Protein AF-A0A5C7K3Q8-F1 (afdb_monomer_lite)

Secondary structure (DSSP, 8-state):
-----------HHHHHHHHHHHHHHHHHHHHHHHHHHHHHHHHHHHHHHHHHHHHHHHHHHTT----HHHHHHHHHHHHHHHHHHHHHHHHHHHHHHHHHHHHHHHHHHHHHHHHHHHHHHHHHHHHHHHHHHHHHHHHHHHHHHHHHHHHHHHTTT-----SS----HHHHHHHHHHTT-----

Radius of gyration: 39.83 Å; chains: 1; bounding box: 84×26×112 Å

Sequence (185 aa):
MTETSTEYETQPDAFAVGIATAQAALDSATEQHRTAQAHEEKIKGRIKTLAAERDHIKKSRDGEQGDDEKAGARLALLAADSERLNELLAPASEATRAANQAVAAATSRLQEANKAQAANEAGQAAQALEAKLRELEGLFCRGLAELARLKREANGGRDILHGSGVFQPATALTRFVVGGAIPSF

Foldseek 3Di:
DDDPPPPPPDPPVVLVVQLVVLVVQLVVLVVQLVVLVVVLVVLVVVLVVLVVVLVVLVVVVVPDPPDVPVSVVSNVVSVVVNVVSVVVNVVSVVSNVVSVVSNVVSVVSSVVSVVVVVVVVVVVVVVVVVVVVVVVVVVVVVVVVVVVVVVCVVVPNDPPPDDDDPPDVVVVVCCVVVVDPPPDD

pLDDT: mean 78.41, std 18.21, range [35.06, 95.38]

Structure (mmCIF, N/CA/C/O backbone):
data_AF-A0A5C7K3Q8-F1
#
_entry.id   AF-A0A5C7K3Q8-F1
#
loop_
_atom_site.group_PDB
_atom_site.id
_atom_site.type_symbol
_atom_site.label_atom_id
_atom_site.label_alt_id
_atom_site.label_comp_id
_atom_site.label_asym_id
_atom_site.label_entity_id
_atom_site.label_seq_id
_atom_site.pdbx_PDB_ins_code
_atom_site.Cartn_x
_atom_site.Cartn_y
_atom_site.Cartn_z
_atom_site.occupancy
_atom_site.B_iso_or_equiv
_atom_site.auth_seq_id
_atom_site.auth_comp_id
_atom_site.auth_asym_id
_atom_site.auth_atom_id
_atom_site.pdbx_PDB_model_num
ATOM 1 N N . MET A 1 1 ? -43.779 16.062 23.344 1.00 38.59 1 MET A N 1
ATOM 2 C CA . MET A 1 1 ? -42.308 16.098 23.458 1.00 38.59 1 MET A CA 1
ATOM 3 C C . MET A 1 1 ? -41.806 14.899 22.690 1.00 38.59 1 MET A C 1
ATOM 5 O O . MET A 1 1 ? -42.146 13.786 23.052 1.00 38.59 1 MET A O 1
ATOM 9 N N . THR A 1 2 ? -41.195 15.158 21.541 1.00 36.88 2 THR A N 1
ATOM 10 C CA . THR A 1 2 ? -40.808 14.169 20.533 1.00 36.88 2 THR A CA 1
ATOM 11 C C . THR A 1 2 ? -39.599 13.367 20.991 1.00 36.88 2 THR A C 1
ATOM 13 O O . THR A 1 2 ? -38.607 13.936 21.442 1.00 36.88 2 THR A O 1
ATOM 16 N N . GLU A 1 3 ? -39.731 12.051 20.875 1.00 40.06 3 GLU A N 1
ATOM 17 C CA . GLU A 1 3 ? -38.726 11.030 21.140 1.00 40.06 3 GLU A CA 1
ATOM 18 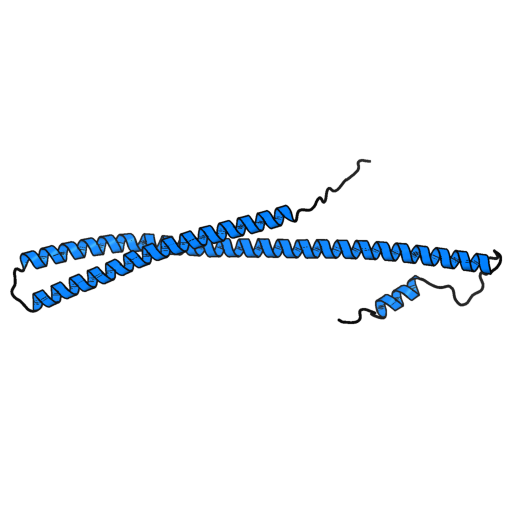C C . GLU A 1 3 ? -37.493 11.254 20.257 1.00 40.06 3 GLU A C 1
ATOM 20 O O . GLU A 1 3 ? -37.567 11.201 19.032 1.00 40.06 3 GLU A O 1
ATOM 25 N N . THR A 1 4 ? -36.340 11.506 20.873 1.00 42.38 4 THR A N 1
ATOM 26 C CA . THR A 1 4 ? -35.042 11.337 20.218 1.00 42.38 4 THR A CA 1
ATOM 27 C C . THR A 1 4 ? -34.627 9.881 20.383 1.00 42.38 4 THR A C 1
ATOM 29 O O . THR A 1 4 ? -33.863 9.544 21.288 1.00 42.38 4 THR A O 1
ATOM 32 N N . SER A 1 5 ? -35.168 9.011 19.530 1.00 39.66 5 SER A N 1
ATOM 33 C CA . SER A 1 5 ? -34.585 7.694 19.275 1.00 39.66 5 SER A CA 1
ATOM 34 C C . SER A 1 5 ? -33.269 7.908 18.537 1.00 39.66 5 SER A C 1
ATOM 36 O O . SER A 1 5 ? -33.242 8.102 17.326 1.00 39.66 5 SER A O 1
ATOM 38 N N . THR A 1 6 ? -32.164 7.944 19.276 1.00 44.31 6 THR A N 1
ATOM 39 C CA . THR A 1 6 ? -30.831 7.795 18.692 1.00 44.31 6 THR A CA 1
ATOM 40 C C . THR A 1 6 ? -30.667 6.345 18.258 1.00 44.31 6 THR A C 1
ATOM 42 O O . THR A 1 6 ? -30.311 5.484 19.062 1.00 44.31 6 THR A O 1
ATOM 45 N N . GLU A 1 7 ? -30.966 6.085 16.988 1.00 42.81 7 GLU A N 1
ATOM 46 C CA . GLU A 1 7 ? -30.521 4.902 16.255 1.00 42.81 7 GLU A CA 1
ATOM 47 C C . GLU A 1 7 ? -28.985 4.845 16.310 1.00 42.81 7 GLU A C 1
ATOM 49 O O . GLU A 1 7 ? -28.284 5.497 15.543 1.00 42.81 7 GLU A O 1
ATOM 54 N N . TYR A 1 8 ? -28.447 4.086 17.263 1.00 43.75 8 TYR A N 1
ATOM 55 C CA . TYR A 1 8 ? -27.076 3.579 17.220 1.00 43.75 8 TYR A CA 1
ATOM 56 C C . TYR A 1 8 ? -27.139 2.110 16.804 1.00 43.75 8 TYR A C 1
ATOM 58 O O . TYR A 1 8 ? -26.743 1.207 17.539 1.00 43.75 8 TYR A O 1
ATOM 66 N N . GLU A 1 9 ? -27.685 1.865 15.614 1.00 44.09 9 GLU A N 1
ATOM 67 C CA . GLU A 1 9 ? -27.470 0.602 14.921 1.00 44.09 9 GLU A CA 1
ATOM 68 C C . GLU A 1 9 ? -26.009 0.580 14.458 1.00 44.09 9 GLU A C 1
ATOM 70 O O . GLU A 1 9 ? -25.595 1.293 13.547 1.00 44.09 9 GLU A O 1
ATOM 75 N N . THR A 1 10 ? -25.204 -0.168 15.214 1.00 51.31 10 THR A N 1
ATOM 76 C CA . THR A 1 10 ? -24.000 -0.885 14.780 1.00 51.31 10 THR A CA 1
ATOM 77 C C . THR A 1 10 ? -23.408 -0.435 13.437 1.00 51.31 10 THR A C 1
ATOM 79 O O . THR A 1 10 ? -23.826 -0.896 12.381 1.00 51.31 10 THR A O 1
ATOM 82 N N . GLN A 1 11 ? -22.319 0.342 13.481 1.00 56.34 11 GLN A N 1
ATOM 83 C CA . GLN A 1 11 ? -21.450 0.585 12.318 1.00 56.34 11 GLN A CA 1
ATOM 84 C C . GLN A 1 11 ? -20.151 -0.264 12.245 1.00 56.34 11 GLN A C 1
ATOM 86 O O . GLN A 1 11 ? -19.196 0.199 11.620 1.00 56.34 11 GLN A O 1
ATOM 91 N N . PRO A 1 12 ? -20.025 -1.488 12.811 1.00 57.22 12 PRO A N 1
ATOM 92 C CA . PRO A 1 12 ? -18.842 -2.305 12.530 1.00 57.22 12 PRO A CA 1
ATOM 93 C C . PRO A 1 12 ? -18.704 -2.573 11.019 1.00 57.22 12 PRO A C 1
ATOM 95 O O . PRO A 1 12 ? -17.589 -2.554 10.501 1.00 57.22 12 PRO A O 1
ATOM 98 N N . ASP A 1 13 ? -19.823 -2.666 10.291 1.00 67.75 13 ASP A N 1
ATOM 99 C CA . ASP A 1 13 ? -19.836 -2.841 8.835 1.00 67.75 13 ASP A CA 1
ATOM 100 C C . ASP A 1 13 ? -19.273 -1.627 8.081 1.00 67.75 13 ASP A C 1
ATOM 102 O O . ASP A 1 13 ? -18.540 -1.792 7.110 1.00 67.75 13 ASP A O 1
ATOM 106 N N . ALA A 1 14 ? -19.535 -0.397 8.538 1.00 79.06 14 ALA A N 1
ATOM 107 C CA . ALA A 1 14 ? -19.038 0.805 7.864 1.00 79.06 14 ALA A CA 1
ATOM 108 C C . ALA A 1 14 ? -17.513 0.962 8.008 1.00 79.06 14 ALA A C 1
ATOM 110 O O . ALA A 1 14 ? -16.832 1.304 7.038 1.00 79.06 14 ALA A O 1
ATOM 111 N N . PHE A 1 15 ? -16.958 0.665 9.190 1.00 80.81 15 PHE A N 1
ATOM 112 C CA . PHE A 1 15 ? -15.506 0.680 9.406 1.00 80.81 15 PHE A CA 1
ATOM 113 C C . PHE A 1 15 ? -14.809 -0.470 8.673 1.00 80.81 15 PHE A C 1
ATOM 115 O O . PHE A 1 15 ? -13.784 -0.241 8.027 1.00 80.81 15 PHE A O 1
ATOM 122 N N . ALA A 1 16 ? -15.389 -1.674 8.694 1.00 83.50 16 ALA A N 1
ATOM 123 C CA . ALA A 1 16 ? -14.862 -2.824 7.962 1.00 83.50 16 ALA A CA 1
ATOM 124 C C . ALA A 1 16 ? -14.832 -2.571 6.445 1.00 83.50 16 ALA A C 1
ATOM 126 O O . ALA A 1 16 ? -13.817 -2.823 5.793 1.00 83.50 16 ALA A O 1
ATOM 127 N N . VAL A 1 17 ? -15.902 -1.994 5.884 1.00 87.00 17 VAL A N 1
ATOM 128 C CA . VAL A 1 17 ? -15.954 -1.577 4.473 1.00 87.00 17 VAL A CA 1
ATOM 129 C C . VAL A 1 17 ? -14.930 -0.476 4.184 1.00 87.00 17 VAL A C 1
ATOM 131 O O . VAL A 1 17 ? -14.249 -0.527 3.156 1.00 87.00 17 VAL A O 1
ATOM 134 N N . GLY A 1 18 ? -14.766 0.495 5.086 1.00 85.38 18 GLY A N 1
ATOM 135 C CA . GLY A 1 18 ? -13.767 1.558 4.958 1.00 85.38 18 GLY A CA 1
ATOM 136 C C . GLY A 1 18 ? -12.332 1.026 4.896 1.00 85.38 18 GLY A C 1
ATOM 137 O O . GLY A 1 18 ? -11.560 1.425 4.023 1.00 85.38 18 GLY A O 1
ATOM 138 N N . ILE A 1 19 ? -11.988 0.071 5.761 1.00 89.00 19 ILE A N 1
ATOM 139 C CA . ILE A 1 19 ? -10.663 -0.565 5.786 1.00 89.00 19 ILE A CA 1
ATOM 140 C C . ILE A 1 19 ? -10.452 -1.453 4.567 1.00 89.00 19 ILE A C 1
ATOM 142 O O . ILE A 1 19 ? -9.399 -1.366 3.941 1.00 89.00 19 ILE A O 1
ATOM 146 N N . ALA A 1 20 ? -11.452 -2.242 4.170 1.00 88.06 20 ALA A N 1
ATOM 147 C CA . ALA A 1 20 ? -11.377 -3.045 2.952 1.00 88.06 20 ALA A CA 1
ATOM 148 C C . ALA A 1 20 ? -11.150 -2.165 1.709 1.00 88.06 20 ALA A C 1
ATOM 150 O O . ALA A 1 20 ? -10.326 -2.487 0.854 1.00 88.06 20 ALA A O 1
ATOM 151 N N . THR A 1 21 ? -11.818 -1.011 1.640 1.00 90.31 21 THR A N 1
ATOM 152 C CA . THR A 1 21 ? -11.639 -0.035 0.554 1.00 90.31 21 THR A CA 1
ATOM 153 C C . THR A 1 21 ? -10.239 0.584 0.579 1.00 90.31 21 THR A C 1
ATOM 155 O O . THR A 1 21 ? -9.592 0.698 -0.464 1.00 90.31 21 THR A O 1
ATOM 158 N N . ALA A 1 22 ? -9.736 0.956 1.761 1.00 86.25 22 ALA A N 1
ATOM 159 C CA . ALA A 1 22 ? -8.383 1.487 1.919 1.00 86.25 22 ALA A CA 1
ATOM 160 C C . ALA A 1 22 ? -7.307 0.445 1.560 1.00 86.25 22 ALA A C 1
ATOM 162 O O . ALA A 1 22 ? -6.315 0.787 0.916 1.00 86.25 22 ALA A O 1
ATOM 163 N N . GLN A 1 23 ? -7.529 -0.823 1.912 1.00 91.75 23 GLN A N 1
ATOM 164 C CA . GLN A 1 23 ? -6.647 -1.934 1.564 1.00 91.75 23 GLN A CA 1
ATOM 165 C C . GLN A 1 23 ? -6.633 -2.181 0.052 1.00 91.75 23 GLN A C 1
ATOM 167 O O . GLN A 1 23 ? -5.562 -2.239 -0.542 1.00 91.75 23 GLN A O 1
ATOM 172 N N . ALA A 1 24 ? -7.800 -2.221 -0.596 1.00 91.94 24 ALA A N 1
ATOM 173 C CA . ALA A 1 24 ? -7.887 -2.365 -2.049 1.00 91.94 24 ALA A CA 1
ATOM 174 C C . ALA A 1 24 ? -7.174 -1.215 -2.788 1.00 91.94 24 ALA A C 1
ATOM 176 O O . ALA A 1 24 ? -6.499 -1.434 -3.797 1.00 91.94 24 ALA A O 1
ATOM 177 N N . ALA A 1 25 ? -7.273 0.013 -2.268 1.00 90.44 25 ALA A N 1
ATOM 178 C CA . ALA A 1 25 ? -6.543 1.159 -2.806 1.00 90.44 25 ALA A CA 1
ATOM 179 C C . ALA A 1 25 ? -5.020 1.018 -2.631 1.00 90.44 25 ALA A C 1
ATOM 181 O O . ALA A 1 25 ? -4.269 1.362 -3.547 1.00 90.44 25 ALA A O 1
ATOM 182 N N . LEU A 1 26 ? -4.557 0.495 -1.490 1.00 92.19 26 LEU A N 1
ATOM 183 C CA . LEU A 1 26 ? -3.141 0.208 -1.248 1.00 92.19 26 LEU A CA 1
ATOM 184 C C . LEU A 1 26 ? -2.615 -0.881 -2.188 1.00 92.19 26 LEU A C 1
ATOM 186 O O . LEU A 1 26 ? -1.546 -0.710 -2.777 1.00 92.19 26 LEU A O 1
ATOM 190 N N . ASP A 1 27 ? -3.367 -1.962 -2.371 1.00 93.50 27 ASP A N 1
ATOM 191 C CA . ASP A 1 27 ? -2.990 -3.063 -3.258 1.00 93.50 27 ASP A CA 1
ATOM 192 C C . ASP A 1 27 ? -2.887 -2.572 -4.710 1.00 93.50 27 ASP A C 1
ATOM 194 O O . ASP A 1 27 ? -1.878 -2.802 -5.382 1.00 93.50 27 ASP A O 1
ATOM 198 N N . SER A 1 28 ? -3.874 -1.792 -5.168 1.00 93.12 28 SER A N 1
ATOM 199 C CA . SER A 1 28 ? -3.854 -1.167 -6.494 1.00 93.12 28 SER A CA 1
ATOM 200 C C . SER A 1 28 ? -2.666 -0.215 -6.673 1.00 93.12 28 SER A C 1
ATOM 202 O O . SER A 1 28 ? -2.008 -0.246 -7.713 1.00 93.12 28 SER A O 1
ATOM 204 N N . ALA A 1 29 ? -2.378 0.641 -5.688 1.00 89.38 29 ALA A N 1
ATOM 205 C CA . ALA A 1 29 ? -1.245 1.566 -5.754 1.00 89.38 29 ALA A CA 1
ATOM 206 C C . ALA A 1 29 ? 0.097 0.816 -5.767 1.00 89.38 29 ALA A C 1
ATOM 208 O O . ALA A 1 29 ? 1.020 1.192 -6.490 1.00 89.38 29 ALA A O 1
ATOM 209 N N . THR A 1 30 ? 0.195 -0.276 -5.007 1.00 93.12 30 THR A N 1
ATOM 210 C CA . THR A 1 30 ? 1.392 -1.123 -4.949 1.00 93.12 30 THR A CA 1
ATOM 211 C C . THR A 1 30 ? 1.652 -1.795 -6.292 1.00 93.12 30 THR A C 1
ATOM 213 O O . THR A 1 30 ? 2.792 -1.835 -6.754 1.00 93.12 30 THR A O 1
ATOM 216 N N . GLU A 1 31 ? 0.605 -2.277 -6.958 1.00 94.88 31 GLU A N 1
ATOM 217 C CA . GLU A 1 31 ? 0.737 -2.890 -8.278 1.00 94.88 31 GLU A CA 1
ATOM 218 C C . GLU A 1 31 ? 1.122 -1.866 -9.357 1.00 94.88 31 GLU A C 1
ATOM 220 O O . GLU A 1 31 ? 2.010 -2.112 -10.177 1.00 94.88 31 GLU A O 1
ATOM 225 N N . GLN A 1 32 ? 0.544 -0.663 -9.311 1.00 91.38 32 GLN A N 1
ATOM 226 C CA . GLN A 1 32 ? 0.965 0.456 -10.164 1.00 91.38 32 GLN A CA 1
ATOM 227 C C . GLN A 1 32 ? 2.433 0.837 -9.932 1.00 91.38 32 GLN A C 1
ATOM 229 O O . GLN A 1 32 ? 3.165 1.112 -10.882 1.00 91.38 32 GLN A O 1
ATOM 234 N N . HIS A 1 33 ? 2.898 0.809 -8.682 1.00 93.62 33 HIS A N 1
ATOM 235 C CA . HIS A 1 33 ? 4.301 1.061 -8.378 1.00 93.62 33 HIS A CA 1
ATOM 236 C C . HIS A 1 33 ? 5.220 -0.025 -8.949 1.00 93.62 33 HIS A C 1
ATOM 238 O O . HIS A 1 33 ? 6.197 0.302 -9.622 1.00 93.62 33 HIS A O 1
ATOM 244 N N . ARG A 1 34 ? 4.882 -1.308 -8.759 1.00 94.56 34 ARG A N 1
ATOM 245 C CA . ARG A 1 34 ? 5.662 -2.429 -9.310 1.00 94.56 34 ARG A CA 1
ATOM 246 C C . ARG A 1 34 ? 5.756 -2.374 -10.828 1.00 94.56 34 ARG A C 1
ATOM 248 O O . ARG A 1 34 ? 6.835 -2.565 -11.383 1.00 94.56 34 ARG A O 1
ATOM 255 N N . THR A 1 35 ? 4.642 -2.105 -11.501 1.00 94.81 35 THR A N 1
ATOM 256 C CA . THR A 1 35 ? 4.599 -2.010 -12.966 1.00 94.81 35 THR A CA 1
ATOM 257 C C . THR A 1 35 ? 5.420 -0.829 -13.487 1.00 94.81 35 THR A C 1
ATOM 259 O O . THR A 1 35 ? 6.212 -1.010 -14.415 1.00 94.81 35 THR A O 1
ATOM 262 N N . ALA A 1 36 ? 5.314 0.348 -12.860 1.00 90.50 36 ALA A N 1
ATOM 263 C CA . ALA A 1 36 ? 6.129 1.515 -13.206 1.00 90.50 36 ALA A CA 1
ATOM 264 C C . ALA A 1 36 ? 7.629 1.251 -12.989 1.00 90.50 36 ALA A C 1
ATOM 266 O O . ALA A 1 36 ? 8.439 1.486 -13.887 1.00 90.50 36 ALA A O 1
ATOM 267 N N . GLN A 1 37 ? 7.986 0.662 -11.845 1.00 93.75 37 GLN A N 1
ATOM 268 C CA . GLN A 1 37 ? 9.364 0.314 -11.517 1.00 93.75 37 GLN A CA 1
ATOM 269 C C . GLN A 1 37 ? 9.940 -0.719 -12.496 1.00 93.75 37 GLN A C 1
ATOM 271 O O . GLN A 1 37 ? 11.063 -0.563 -12.973 1.00 93.75 37 GLN A O 1
ATOM 276 N N . ALA A 1 38 ? 9.175 -1.757 -12.847 1.00 94.75 38 ALA A N 1
ATOM 277 C CA . ALA A 1 38 ? 9.600 -2.757 -13.824 1.00 94.75 38 ALA A CA 1
ATOM 278 C C . ALA A 1 38 ? 9.835 -2.140 -15.213 1.00 94.75 38 ALA A C 1
ATOM 280 O O . ALA A 1 38 ? 10.794 -2.497 -15.901 1.00 94.75 38 ALA A O 1
ATOM 281 N N . HIS A 1 39 ? 8.984 -1.196 -15.624 1.00 93.44 39 HIS A N 1
ATOM 282 C CA . HIS A 1 39 ? 9.150 -0.472 -16.880 1.00 93.44 39 HIS A CA 1
ATOM 283 C C . HIS A 1 39 ? 10.409 0.409 -16.876 1.00 93.44 39 HIS A C 1
ATOM 285 O O . HIS A 1 39 ? 11.198 0.363 -17.822 1.00 93.44 39 HIS A O 1
ATOM 291 N N . GLU A 1 40 ? 10.642 1.156 -15.795 1.00 93.75 40 GLU A N 1
ATOM 292 C CA . GLU A 1 40 ? 11.843 1.975 -15.622 1.00 93.75 40 GLU A CA 1
ATOM 293 C C . GLU A 1 40 ? 13.125 1.124 -15.651 1.00 93.75 40 GLU A C 1
ATOM 295 O O . GLU A 1 40 ? 14.068 1.439 -16.383 1.00 93.75 40 GLU A O 1
ATOM 300 N N . GLU A 1 41 ? 13.156 0.009 -14.918 1.00 95.19 41 GLU A N 1
ATOM 301 C CA . GLU A 1 41 ? 14.309 -0.898 -14.900 1.00 95.19 41 GLU A CA 1
ATOM 302 C C . GLU A 1 41 ? 14.552 -1.555 -16.264 1.00 95.19 41 GLU A C 1
ATOM 304 O O . GLU A 1 41 ? 15.704 -1.726 -16.672 1.00 95.19 41 GLU A O 1
ATOM 309 N N . LYS A 1 42 ? 13.496 -1.844 -17.034 1.00 95.38 42 LYS A N 1
ATOM 310 C CA . LYS A 1 42 ? 13.627 -2.332 -18.414 1.00 95.38 42 LYS A CA 1
ATOM 311 C C . LYS A 1 42 ? 14.302 -1.297 -19.320 1.00 95.38 42 LYS A C 1
ATOM 313 O O . LYS A 1 42 ? 15.189 -1.663 -20.094 1.00 95.38 42 LYS A O 1
ATOM 318 N N . ILE A 1 43 ? 13.922 -0.021 -19.216 1.00 93.19 43 ILE A N 1
ATOM 319 C 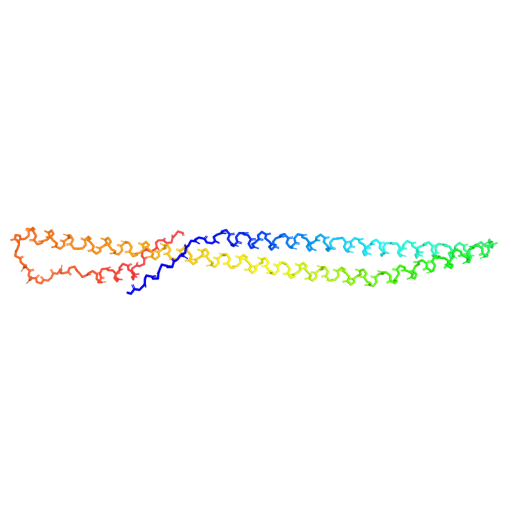CA . ILE A 1 43 ? 14.546 1.069 -19.983 1.00 93.19 43 ILE A CA 1
ATOM 320 C C . ILE A 1 43 ? 16.018 1.220 -19.585 1.00 93.19 43 ILE A C 1
ATOM 322 O O . ILE A 1 43 ? 16.892 1.186 -20.455 1.00 93.19 43 ILE A O 1
ATOM 326 N N . LYS A 1 44 ? 16.319 1.293 -18.281 1.00 93.38 44 LYS A N 1
ATOM 327 C CA . LYS A 1 44 ? 17.703 1.373 -17.775 1.00 93.38 44 LYS A CA 1
ATOM 328 C C . LYS A 1 44 ? 18.550 0.190 -18.234 1.00 93.38 44 LYS A C 1
ATOM 330 O O . LYS A 1 44 ? 19.693 0.375 -18.653 1.00 93.38 44 LYS A O 1
ATOM 335 N N . GLY A 1 45 ? 18.000 -1.022 -18.170 1.00 94.38 45 GLY A N 1
ATOM 336 C CA . GLY A 1 45 ? 18.656 -2.238 -18.642 1.00 94.38 45 GLY A CA 1
ATOM 337 C C . GLY A 1 45 ? 19.000 -2.152 -20.126 1.00 94.38 45 GLY A C 1
ATOM 338 O O . GLY A 1 45 ? 20.143 -2.398 -20.507 1.00 94.38 45 GLY A O 1
ATOM 339 N N . ARG A 1 46 ? 18.050 -1.710 -20.960 1.00 93.75 46 ARG A N 1
ATOM 340 C CA . ARG A 1 46 ? 18.271 -1.567 -22.402 1.00 93.75 46 ARG A CA 1
ATOM 341 C C . ARG A 1 46 ? 19.321 -0.505 -22.731 1.00 93.75 46 ARG A C 1
ATOM 343 O O . ARG A 1 46 ? 20.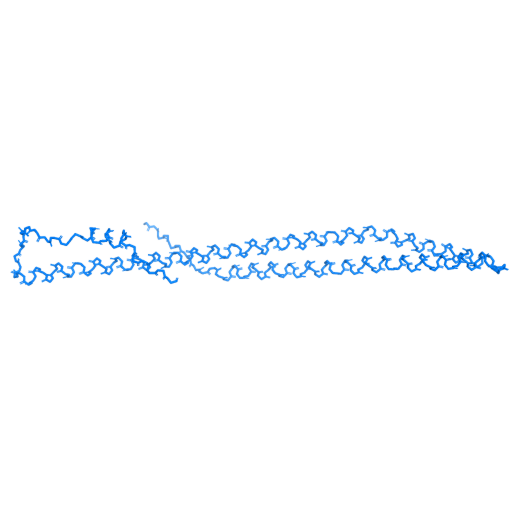181 -0.774 -23.564 1.00 93.75 46 ARG A O 1
ATOM 350 N N . ILE A 1 47 ? 19.311 0.642 -22.047 1.00 93.06 47 ILE A N 1
ATOM 351 C CA . ILE A 1 47 ? 20.342 1.685 -22.198 1.00 93.06 47 ILE A CA 1
ATOM 352 C C . ILE A 1 47 ? 21.733 1.121 -21.877 1.00 93.06 47 ILE A C 1
ATOM 354 O O . ILE A 1 47 ? 22.674 1.336 -22.639 1.00 93.06 47 ILE A O 1
ATOM 358 N N . LYS A 1 48 ? 21.869 0.349 -20.787 1.00 94.12 48 LYS A N 1
ATOM 359 C CA . LYS A 1 48 ? 23.140 -0.304 -20.425 1.00 94.12 48 LYS A CA 1
ATOM 360 C C . LYS A 1 48 ? 23.611 -1.282 -21.503 1.00 94.12 48 LYS A C 1
ATOM 362 O O . LYS A 1 48 ? 24.790 -1.274 -21.847 1.00 94.12 48 LYS A O 1
ATOM 367 N N . THR A 1 49 ? 22.709 -2.096 -22.056 1.00 94.88 49 THR A N 1
ATOM 368 C CA . THR A 1 49 ? 23.043 -3.028 -23.145 1.00 94.88 49 THR A CA 1
ATOM 369 C C . THR A 1 49 ? 23.504 -2.289 -24.399 1.00 94.88 49 THR A C 1
ATOM 371 O O . THR A 1 49 ? 24.558 -2.618 -24.933 1.00 94.88 49 THR A O 1
ATOM 374 N N . LEU A 1 50 ? 22.780 -1.252 -24.835 1.00 91.69 50 LEU A N 1
ATOM 375 C CA . LEU A 1 50 ? 23.161 -0.466 -26.015 1.00 91.69 50 LEU A CA 1
ATOM 376 C C . LEU A 1 50 ? 24.496 0.264 -25.817 1.00 91.69 50 LEU A C 1
ATOM 378 O O . LEU A 1 50 ? 25.305 0.335 -26.741 1.00 91.69 50 LEU A O 1
ATOM 382 N N . ALA A 1 51 ? 24.769 0.762 -24.606 1.00 90.81 51 ALA A N 1
ATOM 383 C CA . ALA A 1 51 ? 26.063 1.350 -24.272 1.00 90.81 51 ALA A CA 1
ATOM 384 C C . ALA A 1 51 ? 27.202 0.324 -24.400 1.00 90.81 51 ALA A C 1
ATOM 386 O O . ALA A 1 51 ? 28.224 0.630 -25.011 1.00 90.81 51 ALA A O 1
ATOM 387 N N . ALA A 1 52 ? 27.003 -0.902 -23.903 1.00 92.38 52 ALA A N 1
ATOM 388 C CA . ALA A 1 52 ? 27.977 -1.982 -24.039 1.00 92.38 52 ALA A CA 1
ATOM 389 C C . ALA A 1 52 ? 28.193 -2.399 -25.506 1.00 92.38 52 ALA A C 1
ATOM 391 O O . ALA A 1 52 ? 29.334 -2.593 -25.924 1.00 92.38 52 ALA A O 1
ATOM 392 N N . GLU A 1 53 ? 27.125 -2.488 -26.307 1.00 90.88 53 GLU A N 1
ATOM 393 C CA . GLU A 1 53 ? 27.208 -2.782 -27.745 1.00 90.88 53 GLU A CA 1
ATOM 394 C C . GLU A 1 53 ? 27.986 -1.699 -28.504 1.00 90.88 53 GLU A C 1
ATOM 396 O O . GLU A 1 53 ? 28.863 -2.003 -29.315 1.00 90.88 53 GLU A O 1
ATOM 401 N N . ARG A 1 54 ? 27.717 -0.424 -28.205 1.00 88.62 54 ARG A N 1
ATOM 402 C CA . ARG A 1 54 ? 28.445 0.711 -28.780 1.00 88.62 54 ARG A CA 1
ATOM 403 C C . ARG A 1 54 ? 29.930 0.657 -28.429 1.00 88.62 54 ARG A C 1
ATOM 405 O O . ARG A 1 54 ? 30.770 0.868 -29.302 1.00 88.62 54 ARG A O 1
ATOM 412 N N . ASP A 1 55 ? 30.259 0.384 -27.171 1.00 89.12 55 ASP A N 1
ATOM 413 C CA . ASP A 1 55 ? 31.646 0.331 -26.710 1.00 89.12 55 ASP A CA 1
ATOM 414 C C . ASP A 1 55 ? 32.393 -0.870 -27.307 1.00 89.12 55 ASP A C 1
ATOM 416 O O . ASP A 1 55 ? 33.568 -0.751 -27.652 1.00 89.12 55 ASP A O 1
ATOM 420 N N . HIS A 1 56 ? 31.710 -2.002 -27.502 1.00 89.00 56 HIS A N 1
ATOM 421 C CA . HIS A 1 56 ? 32.254 -3.151 -28.224 1.00 89.00 56 HIS A CA 1
ATOM 422 C C . HIS A 1 56 ? 32.587 -2.790 -29.676 1.00 89.00 56 HIS A C 1
ATOM 424 O O . HIS A 1 56 ? 33.705 -3.030 -30.122 1.00 89.00 56 HIS A O 1
ATOM 430 N N . ILE A 1 57 ? 31.652 -2.175 -30.411 1.00 86.19 57 ILE A N 1
ATOM 431 C CA . ILE A 1 57 ? 31.871 -1.792 -31.816 1.00 86.19 57 ILE A CA 1
ATOM 432 C C . ILE A 1 57 ? 33.013 -0.777 -31.943 1.00 86.19 57 ILE A C 1
ATOM 434 O O . ILE A 1 57 ? 33.837 -0.908 -32.843 1.00 86.19 57 ILE A O 1
ATOM 438 N N . LYS A 1 58 ? 33.104 0.200 -31.030 1.00 85.12 58 LYS A N 1
ATOM 439 C CA . LYS A 1 58 ? 34.225 1.155 -30.999 1.00 85.12 58 LYS A CA 1
ATOM 440 C C . LYS A 1 58 ? 35.571 0.448 -30.822 1.00 85.12 58 LYS A C 1
ATOM 442 O O . LYS A 1 58 ? 36.474 0.675 -31.614 1.00 85.12 58 LYS A O 1
ATOM 447 N N . LYS A 1 59 ? 35.677 -0.467 -29.852 1.00 84.06 59 LYS A N 1
ATOM 448 C CA . LYS A 1 59 ? 36.908 -1.240 -29.612 1.00 84.06 59 LYS A CA 1
ATOM 449 C C . LYS A 1 59 ? 37.294 -2.129 -30.796 1.00 84.06 59 LYS A C 1
ATOM 451 O O . LYS A 1 59 ? 38.476 -2.249 -31.090 1.00 84.06 59 LYS A O 1
ATOM 456 N N . SER A 1 60 ? 36.320 -2.747 -31.468 1.00 80.00 60 SER A N 1
ATOM 457 C CA . SER A 1 60 ? 36.576 -3.548 -32.673 1.00 80.00 60 SER A CA 1
ATOM 458 C C . SER A 1 60 ? 37.070 -2.688 -33.841 1.00 80.00 60 SER A C 1
ATOM 460 O O . SER A 1 60 ? 37.957 -3.112 -34.572 1.00 80.00 60 SER A O 1
ATOM 462 N N . ARG A 1 61 ? 36.544 -1.465 -33.982 1.00 72.25 61 ARG A N 1
ATOM 463 C CA . ARG A 1 61 ? 36.965 -0.503 -35.009 1.00 72.25 61 ARG A CA 1
ATOM 464 C C . ARG A 1 61 ? 38.395 -0.001 -34.801 1.00 72.25 61 ARG A C 1
ATOM 466 O O . ARG A 1 61 ? 39.128 0.157 -35.767 1.00 72.25 61 ARG A O 1
ATOM 473 N N . ASP A 1 62 ? 38.803 0.207 -33.551 1.00 69.12 62 ASP A N 1
ATOM 474 C CA . ASP A 1 62 ? 40.170 0.635 -33.228 1.00 69.12 62 ASP A CA 1
ATOM 475 C C . ASP A 1 62 ? 41.220 -0.476 -33.490 1.00 69.12 62 ASP A C 1
ATOM 477 O O . ASP A 1 62 ? 42.417 -0.191 -33.524 1.00 69.12 62 ASP A O 1
ATOM 481 N N . GLY A 1 63 ? 40.789 -1.737 -33.671 1.00 65.50 63 GLY A N 1
ATOM 482 C CA . GLY A 1 63 ? 41.655 -2.915 -33.836 1.00 65.50 63 GLY A CA 1
ATOM 483 C C . GLY A 1 63 ? 41.740 -3.518 -35.248 1.00 65.50 63 GLY A C 1
ATOM 484 O O . GLY A 1 63 ? 42.739 -4.168 -35.549 1.00 65.50 63 GLY A O 1
ATOM 485 N N . GLU A 1 64 ? 40.751 -3.308 -36.125 1.00 60.81 64 GLU A N 1
ATOM 486 C CA . GLU A 1 64 ? 40.725 -3.846 -37.498 1.00 60.81 64 GLU A CA 1
ATOM 487 C C . GLU A 1 64 ? 40.287 -2.775 -38.516 1.00 60.81 64 GLU A C 1
ATOM 489 O O . GLU A 1 64 ? 39.247 -2.140 -38.355 1.00 60.81 64 GLU A O 1
ATOM 494 N N . GLN A 1 65 ? 41.042 -2.619 -39.616 1.00 54.53 65 GLN A N 1
ATOM 495 C CA . GLN A 1 65 ? 40.697 -1.783 -40.784 1.00 54.53 65 GLN A CA 1
ATOM 496 C C . GLN A 1 65 ? 39.564 -2.414 -41.629 1.00 54.53 65 GLN A C 1
ATOM 498 O O . GLN A 1 65 ? 39.725 -2.676 -42.821 1.00 54.53 65 GLN A O 1
ATOM 503 N N . GLY A 1 66 ? 38.430 -2.736 -41.006 1.00 56.34 66 GLY A N 1
ATOM 504 C CA . GLY A 1 66 ? 37.275 -3.362 -41.651 1.00 56.34 66 GLY A CA 1
ATOM 505 C C . GLY A 1 66 ? 36.104 -2.396 -41.841 1.00 56.34 66 GLY A C 1
ATOM 506 O O . GLY A 1 66 ? 35.567 -1.890 -40.863 1.00 56.34 66 GLY A O 1
ATOM 507 N N . ASP A 1 67 ? 35.701 -2.189 -43.102 1.00 63.47 67 ASP A N 1
ATOM 508 C CA . ASP A 1 67 ? 34.440 -1.587 -43.592 1.00 63.47 67 ASP A CA 1
ATOM 509 C C . ASP A 1 67 ? 33.817 -0.498 -42.678 1.00 63.47 67 ASP A C 1
ATOM 511 O O . ASP A 1 67 ? 32.703 -0.628 -42.151 1.00 63.47 67 ASP A O 1
ATOM 515 N N . ASP A 1 68 ? 34.574 0.591 -42.494 1.00 69.56 68 ASP A N 1
ATOM 516 C CA . ASP A 1 68 ? 34.292 1.739 -41.613 1.00 69.56 68 ASP A CA 1
ATOM 517 C C . ASP A 1 68 ? 32.875 2.319 -41.766 1.00 69.56 68 ASP A C 1
ATOM 519 O O . ASP A 1 68 ? 32.279 2.815 -40.805 1.00 69.56 68 ASP A O 1
ATOM 523 N N . GLU A 1 69 ? 32.313 2.244 -42.971 1.00 76.12 69 GLU A N 1
ATOM 524 C CA . GLU A 1 69 ? 31.014 2.822 -43.305 1.00 76.12 69 GLU A CA 1
ATOM 525 C C . GLU A 1 69 ? 29.852 2.051 -42.651 1.00 76.12 69 GLU A C 1
ATOM 527 O O . GLU A 1 69 ? 28.937 2.652 -42.079 1.00 76.12 69 GLU A O 1
ATOM 532 N N . LYS A 1 70 ? 29.920 0.711 -42.616 1.00 81.00 70 LYS A N 1
ATOM 533 C CA . LYS A 1 70 ? 28.904 -0.132 -41.955 1.00 81.00 70 LYS A CA 1
ATOM 534 C C . LYS A 1 70 ? 28.984 -0.036 -40.434 1.00 81.00 70 LYS A C 1
ATOM 536 O O . LYS A 1 70 ? 27.949 0.001 -39.762 1.00 81.00 70 LYS A O 1
ATOM 541 N N . ALA A 1 71 ? 30.197 0.025 -39.883 1.00 80.12 71 ALA A N 1
ATOM 542 C CA . ALA A 1 71 ? 30.407 0.231 -38.451 1.00 80.12 71 ALA A CA 1
ATOM 543 C C . ALA A 1 71 ? 29.904 1.618 -38.007 1.00 80.12 71 ALA A C 1
ATOM 545 O O . ALA A 1 71 ? 29.226 1.728 -36.983 1.00 80.12 71 ALA A O 1
ATOM 546 N N . GLY A 1 72 ? 30.158 2.659 -38.809 1.00 83.75 72 GLY A N 1
ATOM 547 C CA . GLY A 1 72 ? 29.649 4.014 -38.592 1.00 83.75 72 GLY A CA 1
ATOM 548 C C . GLY A 1 72 ? 28.120 4.093 -38.604 1.00 83.75 72 GLY A C 1
ATOM 549 O O . GLY A 1 72 ? 27.530 4.624 -37.661 1.00 83.75 72 GLY A O 1
ATOM 550 N N . ALA A 1 73 ? 27.467 3.495 -39.607 1.00 86.25 73 ALA A N 1
ATOM 551 C CA . ALA A 1 73 ? 26.004 3.448 -39.688 1.00 86.25 73 ALA A CA 1
ATOM 552 C C . ALA A 1 73 ? 25.374 2.727 -38.480 1.00 86.25 73 ALA A C 1
ATOM 554 O O . ALA A 1 73 ? 24.383 3.193 -37.914 1.00 86.25 73 ALA A O 1
ATOM 555 N N . ARG A 1 74 ? 25.982 1.621 -38.026 1.00 86.94 74 ARG A N 1
ATOM 556 C CA . ARG A 1 74 ? 25.517 0.881 -36.843 1.00 86.94 74 ARG A CA 1
ATOM 557 C C . ARG A 1 74 ? 25.695 1.677 -35.548 1.00 86.94 74 ARG A C 1
ATOM 559 O O . ARG A 1 74 ? 24.806 1.656 -34.701 1.00 86.94 74 ARG A O 1
ATOM 566 N N . LEU A 1 75 ? 26.805 2.401 -35.394 1.00 88.25 75 LEU A N 1
ATOM 567 C CA . LEU A 1 75 ? 27.027 3.288 -34.247 1.00 88.25 75 LEU A CA 1
ATOM 568 C C . LEU A 1 75 ? 26.018 4.442 -34.207 1.00 88.25 75 LEU A C 1
ATOM 570 O O . LEU A 1 75 ? 25.531 4.769 -33.126 1.00 88.25 75 LEU A O 1
ATOM 574 N N . ALA A 1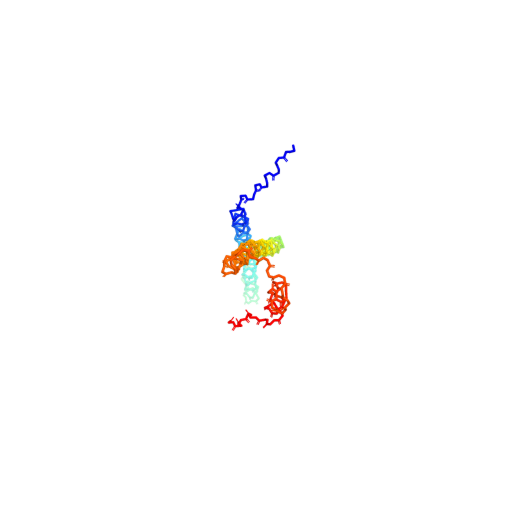 76 ? 25.686 5.028 -35.361 1.00 88.62 76 ALA A N 1
ATOM 575 C CA . ALA A 1 76 ? 24.683 6.086 -35.458 1.00 88.62 76 ALA A CA 1
ATOM 576 C C . ALA A 1 76 ? 23.287 5.587 -35.048 1.00 88.62 76 ALA A C 1
ATOM 578 O O . ALA A 1 76 ? 22.601 6.254 -34.276 1.00 88.62 76 ALA A O 1
ATOM 579 N N . LEU A 1 77 ? 22.899 4.382 -35.483 1.00 90.81 77 LEU A N 1
ATOM 580 C CA . LEU A 1 77 ? 21.623 3.774 -35.097 1.00 90.81 77 LEU A CA 1
ATOM 581 C C . LEU A 1 77 ? 21.553 3.489 -33.587 1.00 90.81 77 LEU A C 1
ATOM 583 O O . LEU A 1 77 ? 20.581 3.854 -32.934 1.00 90.81 77 LEU A O 1
ATOM 587 N N . LEU A 1 78 ? 22.612 2.907 -33.009 1.00 90.94 78 LEU A N 1
ATOM 588 C CA . LEU A 1 78 ? 22.685 2.648 -31.565 1.00 90.94 78 LEU A CA 1
ATOM 589 C C . LEU A 1 78 ? 22.666 3.939 -30.734 1.00 90.94 78 LEU A C 1
ATOM 591 O O . LEU A 1 78 ? 22.134 3.947 -29.621 1.00 90.94 78 LEU A O 1
ATOM 595 N N . ALA A 1 79 ? 23.252 5.023 -31.251 1.00 89.19 79 ALA A N 1
ATOM 596 C CA . ALA A 1 79 ? 23.197 6.335 -30.616 1.00 89.19 79 ALA A CA 1
ATOM 597 C C . ALA A 1 79 ? 21.765 6.892 -30.611 1.00 89.19 79 ALA A C 1
ATOM 599 O O . ALA A 1 79 ? 21.291 7.280 -29.546 1.00 89.19 79 ALA A O 1
ATOM 600 N N . ALA A 1 80 ? 21.063 6.834 -31.747 1.00 92.00 80 ALA A N 1
ATOM 601 C CA . ALA A 1 80 ? 19.670 7.272 -31.856 1.00 92.00 80 ALA A CA 1
ATOM 602 C C . ALA A 1 80 ? 18.724 6.451 -30.956 1.00 92.00 80 ALA A C 1
ATOM 604 O O . ALA A 1 80 ? 17.892 7.015 -30.246 1.00 92.00 80 ALA A O 1
ATOM 605 N N . ASP A 1 81 ? 18.886 5.124 -30.911 1.00 91.81 81 ASP A N 1
ATOM 606 C CA . ASP A 1 81 ? 18.099 4.254 -30.026 1.00 91.81 81 ASP A CA 1
ATOM 607 C C . ASP A 1 81 ? 18.367 4.545 -28.540 1.00 91.81 81 ASP A C 1
ATOM 609 O O . ASP A 1 81 ? 17.447 4.529 -27.717 1.00 91.81 81 ASP A O 1
ATOM 613 N N . SER A 1 82 ? 19.622 4.838 -28.182 1.00 89.75 82 SER A N 1
ATOM 614 C CA . SER A 1 82 ? 19.990 5.219 -26.813 1.00 89.75 82 SER A CA 1
ATOM 615 C C . SER A 1 82 ? 19.391 6.568 -26.421 1.00 89.75 82 SER A C 1
ATOM 617 O O . SER A 1 82 ? 18.918 6.721 -25.298 1.00 89.75 82 SER A O 1
ATOM 619 N N . GLU A 1 83 ? 19.408 7.545 -27.325 1.00 91.19 83 GLU A N 1
ATOM 620 C CA . GLU A 1 83 ? 18.812 8.867 -27.116 1.00 91.19 83 GLU A CA 1
ATOM 621 C C . GLU A 1 83 ? 17.305 8.749 -26.880 1.00 91.19 83 GLU A C 1
ATOM 623 O O . GLU A 1 83 ? 16.811 9.184 -25.841 1.00 91.19 83 GLU A O 1
ATOM 628 N N . ARG A 1 84 ? 16.602 8.005 -27.740 1.00 92.50 84 ARG A N 1
ATOM 629 C CA . ARG A 1 84 ? 15.165 7.746 -27.591 1.00 92.50 84 ARG A CA 1
ATOM 630 C C . ARG A 1 84 ? 14.815 7.053 -26.272 1.00 92.50 84 ARG A C 1
ATOM 632 O O . ARG A 1 84 ? 13.796 7.354 -25.659 1.00 92.50 84 ARG A O 1
ATOM 639 N N . LEU A 1 85 ? 15.636 6.111 -25.809 1.00 90.06 85 LEU A N 1
ATOM 640 C CA . LEU A 1 85 ? 15.413 5.467 -24.510 1.00 90.06 85 LEU A CA 1
ATOM 641 C C . LEU A 1 85 ? 15.711 6.396 -23.329 1.00 90.06 85 LEU A C 1
ATOM 643 O O . LEU A 1 85 ? 15.030 6.297 -22.311 1.00 90.06 85 LEU A O 1
ATOM 647 N N . ASN A 1 86 ? 16.684 7.301 -23.452 1.00 88.50 86 ASN A N 1
ATOM 648 C CA . ASN A 1 86 ? 16.937 8.325 -22.436 1.00 88.50 86 ASN A CA 1
ATOM 649 C C . ASN A 1 86 ? 15.774 9.324 -22.341 1.00 88.50 86 ASN A C 1
ATOM 651 O O . ASN A 1 86 ? 15.383 9.686 -21.232 1.00 88.50 86 ASN A O 1
ATOM 655 N N . GLU A 1 87 ? 15.168 9.706 -23.468 1.00 92.38 87 GLU A N 1
ATOM 656 C CA . GLU A 1 87 ? 13.949 10.529 -23.488 1.00 92.38 87 GLU A CA 1
ATOM 657 C C . GLU A 1 87 ? 12.776 9.839 -22.777 1.00 92.38 87 GLU A C 1
ATOM 659 O O . GLU A 1 87 ? 11.999 10.493 -22.084 1.00 92.38 87 GLU A O 1
ATOM 664 N N . LEU A 1 88 ? 12.667 8.511 -22.895 1.00 91.69 88 LEU A N 1
ATOM 665 C CA . LEU A 1 88 ? 11.646 7.711 -22.209 1.00 91.69 88 LEU A CA 1
ATOM 666 C C . LEU A 1 88 ? 11.972 7.428 -20.734 1.00 91.69 88 LEU A C 1
ATOM 668 O O . LEU A 1 88 ? 11.073 7.074 -19.969 1.00 91.69 88 LEU A O 1
ATOM 672 N N . LEU A 1 89 ? 13.229 7.581 -20.310 1.00 92.50 89 LEU A N 1
ATOM 673 C CA . LEU A 1 89 ? 13.647 7.299 -18.938 1.00 92.50 89 LEU A CA 1
ATOM 674 C C . LEU A 1 89 ? 13.097 8.335 -17.952 1.00 92.50 89 LEU A C 1
ATOM 676 O O . LEU A 1 89 ? 12.568 7.954 -16.912 1.00 92.50 89 LEU A O 1
ATOM 680 N N . ALA A 1 90 ? 13.178 9.626 -18.282 1.00 89.88 90 ALA A N 1
ATOM 681 C CA . ALA A 1 90 ? 12.672 10.700 -17.426 1.00 89.88 90 ALA A CA 1
ATOM 682 C C . ALA A 1 90 ? 11.174 10.547 -17.065 1.00 89.88 90 ALA A C 1
ATOM 684 O O . ALA A 1 90 ? 10.864 10.526 -15.869 1.00 89.88 90 ALA A O 1
ATOM 685 N N . PRO A 1 91 ? 10.244 10.363 -18.027 1.00 92.19 91 PRO A N 1
ATOM 686 C CA . PRO A 1 91 ? 8.835 10.149 -17.703 1.00 92.19 91 PRO A CA 1
ATOM 687 C C . PRO A 1 91 ? 8.591 8.818 -16.977 1.00 92.19 91 PRO A C 1
ATOM 689 O O . PRO A 1 91 ? 7.709 8.750 -16.124 1.00 92.19 91 PRO A O 1
ATOM 692 N N . ALA A 1 92 ? 9.376 7.767 -17.250 1.00 89.88 92 ALA A N 1
ATOM 693 C CA . ALA A 1 92 ? 9.268 6.503 -16.520 1.00 89.88 92 ALA A CA 1
ATOM 694 C C . ALA A 1 92 ? 9.677 6.649 -15.043 1.00 89.88 92 ALA A C 1
ATOM 696 O O . ALA A 1 92 ? 8.947 6.199 -14.162 1.00 89.88 92 ALA A O 1
ATOM 697 N N . SER A 1 93 ? 10.790 7.328 -14.756 1.00 91.44 93 SER A N 1
ATOM 698 C CA . SER A 1 93 ? 11.219 7.619 -13.383 1.00 91.44 93 SER A CA 1
ATOM 699 C C . SER A 1 93 ? 10.229 8.527 -12.648 1.00 91.44 93 SER A C 1
ATOM 701 O O . SER A 1 93 ? 9.977 8.338 -11.455 1.00 91.44 93 SER A O 1
ATOM 703 N N . GLU A 1 94 ? 9.624 9.496 -13.342 1.00 94.06 94 GLU A N 1
ATOM 704 C CA . GLU A 1 94 ? 8.568 10.323 -12.759 1.00 94.06 94 GLU A CA 1
ATOM 705 C C . GLU A 1 94 ? 7.312 9.506 -12.431 1.00 94.06 94 GLU A C 1
ATOM 707 O O . GLU A 1 94 ? 6.766 9.652 -11.334 1.00 94.06 94 GLU A O 1
ATOM 712 N N . ALA A 1 95 ? 6.903 8.593 -13.315 1.00 90.56 95 ALA A N 1
ATOM 713 C CA . ALA A 1 95 ? 5.800 7.672 -13.060 1.00 90.56 95 ALA A CA 1
ATOM 714 C C . ALA A 1 95 ? 6.075 6.769 -11.844 1.00 90.56 95 ALA A C 1
ATOM 716 O O . ALA A 1 95 ? 5.211 6.636 -10.976 1.00 90.56 95 ALA A O 1
ATOM 717 N N . THR A 1 96 ? 7.288 6.216 -11.711 1.00 91.88 96 THR A N 1
ATOM 718 C CA . THR A 1 96 ? 7.690 5.438 -10.525 1.00 91.88 96 THR A CA 1
ATOM 719 C C . THR A 1 96 ? 7.618 6.278 -9.252 1.00 91.88 96 THR A C 1
ATOM 721 O O . THR A 1 96 ? 7.113 5.812 -8.227 1.00 91.88 96 THR A O 1
ATOM 724 N N . ARG A 1 97 ? 8.090 7.533 -9.298 1.00 94.00 97 ARG A N 1
ATOM 725 C CA . ARG A 1 97 ? 8.027 8.464 -8.161 1.00 94.00 97 ARG A CA 1
ATOM 726 C C . ARG A 1 97 ? 6.584 8.774 -7.767 1.00 94.00 97 ARG A C 1
ATOM 728 O O . ARG A 1 97 ? 6.267 8.736 -6.580 1.00 94.00 97 ARG A O 1
ATOM 735 N N . ALA A 1 98 ? 5.720 9.059 -8.738 1.00 93.06 98 ALA A N 1
ATOM 736 C CA . ALA A 1 98 ? 4.307 9.331 -8.500 1.00 93.06 98 ALA A CA 1
ATOM 737 C C . ALA A 1 98 ? 3.592 8.109 -7.899 1.00 93.06 98 ALA A C 1
ATOM 739 O O . ALA A 1 98 ? 2.868 8.240 -6.912 1.00 93.06 98 ALA A O 1
ATOM 740 N N . ALA A 1 99 ? 3.856 6.909 -8.423 1.00 88.50 99 ALA A N 1
ATOM 741 C CA . ALA A 1 99 ? 3.298 5.674 -7.883 1.00 88.50 99 ALA A CA 1
ATOM 742 C C . ALA A 1 99 ? 3.776 5.403 -6.444 1.00 88.50 99 ALA A C 1
ATOM 744 O O . ALA A 1 99 ? 2.978 5.042 -5.583 1.00 88.50 99 ALA A O 1
ATOM 745 N N . ASN A 1 100 ? 5.049 5.675 -6.139 1.00 91.69 100 ASN A N 1
ATOM 746 C CA . ASN A 1 100 ? 5.575 5.608 -4.772 1.00 91.69 100 ASN A CA 1
ATOM 747 C C . ASN A 1 100 ? 4.862 6.568 -3.810 1.00 91.69 100 ASN A C 1
ATOM 749 O O . ASN A 1 100 ? 4.522 6.195 -2.686 1.00 91.69 100 ASN A O 1
ATOM 753 N N . GLN A 1 101 ? 4.606 7.8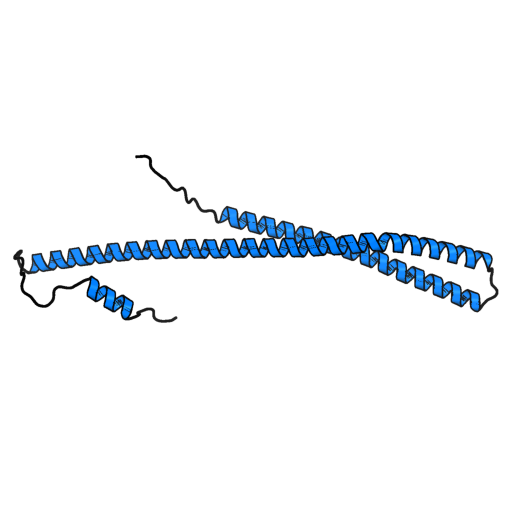03 -4.245 1.00 95.06 101 GLN A N 1
ATOM 754 C CA . GLN A 1 101 ? 3.844 8.771 -3.452 1.00 95.06 101 GLN A CA 1
ATOM 755 C C . GLN A 1 101 ? 2.401 8.298 -3.223 1.00 95.06 101 GLN A C 1
ATOM 757 O O . GLN A 1 101 ? 1.876 8.452 -2.119 1.00 95.06 101 GLN A O 1
ATOM 762 N N . ALA A 1 102 ? 1.777 7.671 -4.225 1.00 90.56 102 ALA A N 1
ATOM 763 C CA . ALA A 1 102 ? 0.443 7.092 -4.095 1.00 90.56 102 ALA A CA 1
ATOM 764 C C . ALA A 1 102 ? 0.406 5.934 -3.080 1.00 90.56 102 ALA A C 1
ATOM 766 O O . ALA A 1 102 ? -0.501 5.892 -2.249 1.00 90.56 102 ALA A O 1
ATOM 767 N N . VAL A 1 103 ? 1.411 5.048 -3.081 1.00 93.25 103 VAL A N 1
ATOM 768 C CA . VAL A 1 103 ? 1.554 3.973 -2.077 1.00 93.25 103 VAL A CA 1
ATOM 769 C C . VAL A 1 103 ? 1.688 4.550 -0.668 1.00 93.25 103 VAL A C 1
ATOM 771 O O . VAL A 1 103 ? 1.005 4.097 0.254 1.00 93.25 103 VAL A O 1
ATOM 774 N N . ALA A 1 104 ? 2.517 5.582 -0.489 1.00 94.06 104 ALA A N 1
ATOM 775 C CA . ALA A 1 104 ? 2.682 6.237 0.807 1.00 94.06 104 ALA A CA 1
ATOM 776 C C . ALA A 1 104 ? 1.365 6.865 1.300 1.00 94.06 104 ALA A C 1
ATOM 778 O O . ALA A 1 104 ? 0.982 6.685 2.459 1.00 94.06 104 ALA A O 1
ATOM 779 N N . ALA A 1 105 ? 0.632 7.542 0.410 1.00 92.56 105 ALA A N 1
ATOM 780 C CA . ALA A 1 105 ? -0.665 8.132 0.728 1.00 92.56 105 ALA A CA 1
ATOM 781 C C . ALA A 1 105 ? -1.721 7.069 1.083 1.00 92.56 105 ALA A C 1
ATOM 783 O O . ALA A 1 105 ? -2.443 7.227 2.067 1.00 92.56 105 ALA A O 1
ATOM 784 N N . ALA A 1 106 ? -1.797 5.971 0.324 1.00 88.62 106 ALA A N 1
ATOM 785 C CA . ALA A 1 106 ? -2.707 4.860 0.607 1.00 88.62 106 ALA A CA 1
ATOM 786 C C . ALA A 1 106 ? -2.388 4.188 1.953 1.00 88.62 106 ALA A C 1
ATOM 788 O O . ALA A 1 106 ? -3.294 3.919 2.739 1.00 88.62 106 ALA A O 1
ATOM 789 N N . THR A 1 107 ? -1.101 4.012 2.263 1.00 93.50 107 THR A N 1
ATOM 790 C CA . THR A 1 107 ? -0.645 3.473 3.553 1.00 93.50 107 THR A CA 1
ATOM 791 C C . THR A 1 107 ? -1.069 4.368 4.719 1.00 93.50 107 THR A C 1
ATOM 793 O O . THR A 1 107 ? -1.594 3.866 5.712 1.00 93.50 107 THR A O 1
ATOM 796 N N . SER A 1 108 ? -0.895 5.692 4.604 1.00 94.12 108 SER A N 1
ATOM 797 C CA . SER A 1 108 ? -1.366 6.638 5.631 1.00 94.12 108 SER A CA 1
ATOM 798 C C . SER A 1 108 ? -2.875 6.538 5.851 1.00 94.12 108 SER A C 1
ATOM 800 O O . SER A 1 108 ? -3.314 6.405 6.990 1.00 94.12 108 SER A O 1
ATOM 802 N N . ARG A 1 109 ? -3.670 6.507 4.774 1.00 90.44 109 ARG A N 1
ATOM 803 C CA . ARG A 1 109 ? -5.135 6.380 4.872 1.00 90.44 109 ARG A CA 1
ATOM 804 C C . ARG A 1 109 ? -5.566 5.085 5.559 1.00 90.44 109 ARG A C 1
ATOM 806 O O . ARG A 1 109 ? -6.471 5.110 6.386 1.00 90.44 109 ARG A O 1
ATOM 813 N N . LEU A 1 110 ? -4.910 3.964 5.253 1.00 91.06 110 LEU A N 1
ATOM 814 C CA . LEU A 1 110 ? -5.183 2.688 5.917 1.00 91.06 110 LEU A CA 1
ATOM 815 C C . LEU A 1 110 ? -4.865 2.755 7.419 1.00 91.06 110 LEU A C 1
ATOM 817 O O . LEU A 1 110 ? -5.645 2.284 8.244 1.00 91.06 110 LEU A O 1
ATOM 821 N N . GLN A 1 111 ? -3.744 3.377 7.793 1.00 93.12 111 GLN A N 1
ATOM 822 C CA . GLN A 1 111 ? -3.389 3.570 9.201 1.00 93.12 111 GLN A CA 1
ATOM 823 C C . GLN A 1 111 ? -4.396 4.461 9.937 1.00 93.12 111 GLN A C 1
ATOM 825 O O . GLN A 1 111 ? -4.738 4.172 11.082 1.00 93.12 111 GLN A O 1
ATOM 830 N N . GLU A 1 112 ? -4.874 5.530 9.302 1.00 91.00 112 GLU A N 1
ATOM 831 C CA . GLU A 1 112 ? -5.913 6.402 9.857 1.00 91.00 112 GLU A CA 1
ATOM 832 C C . GLU A 1 112 ? -7.237 5.654 10.047 1.00 91.00 112 GLU A C 1
ATOM 834 O O . GLU A 1 112 ? -7.822 5.732 11.128 1.00 91.00 112 GLU A O 1
ATOM 839 N N . ALA A 1 113 ? -7.665 4.865 9.056 1.00 88.44 113 ALA A N 1
ATOM 840 C CA . ALA A 1 113 ? -8.872 4.044 9.148 1.00 88.44 113 ALA A CA 1
ATOM 841 C C . ALA A 1 113 ? -8.787 3.023 10.298 1.00 88.44 113 ALA A C 1
ATOM 843 O O . ALA A 1 113 ? -9.713 2.919 11.103 1.00 88.44 113 ALA A O 1
ATOM 844 N N . ASN A 1 114 ? -7.646 2.341 10.445 1.00 89.69 114 ASN A N 1
ATOM 845 C CA . ASN A 1 114 ? -7.418 1.393 11.539 1.00 89.69 114 ASN A CA 1
ATOM 846 C C . ASN A 1 114 ? -7.421 2.075 12.916 1.00 89.69 114 ASN A C 1
ATOM 848 O O . ASN A 1 114 ? -7.996 1.553 13.871 1.00 89.69 114 ASN A O 1
ATOM 852 N N . LYS A 1 115 ? -6.809 3.261 13.037 1.00 90.19 115 LYS A N 1
ATOM 853 C CA . LYS A 1 115 ? -6.844 4.044 14.284 1.00 90.19 115 LYS A CA 1
ATOM 854 C C . LYS A 1 115 ? -8.267 4.469 14.639 1.00 90.19 115 LYS A C 1
ATOM 856 O O . LYS A 1 115 ? -8.639 4.403 15.808 1.00 90.19 115 LYS A O 1
ATOM 861 N N . ALA A 1 116 ? -9.054 4.888 13.649 1.00 87.81 116 ALA A N 1
ATOM 862 C CA . ALA A 1 116 ? -10.448 5.261 13.851 1.00 87.81 116 ALA A CA 1
ATOM 863 C C . ALA A 1 116 ? -11.295 4.067 14.321 1.00 87.81 116 ALA A C 1
ATOM 865 O O . ALA A 1 116 ? -12.071 4.218 15.265 1.00 87.81 116 ALA A O 1
ATOM 866 N N . GLN A 1 117 ? -11.097 2.875 13.741 1.00 89.44 117 GLN A N 1
ATOM 867 C CA . GLN A 1 117 ? -11.765 1.657 14.209 1.00 89.44 117 GLN A CA 1
ATOM 868 C C . GLN A 1 117 ? -11.391 1.335 15.661 1.00 89.44 117 GLN A C 1
ATOM 870 O O . GLN A 1 117 ? -12.282 1.138 16.484 1.00 89.44 117 GLN A O 1
ATOM 875 N N . ALA A 1 118 ? -10.099 1.342 16.000 1.00 87.44 118 ALA A N 1
ATOM 876 C CA . ALA A 1 118 ? -9.648 1.046 17.359 1.00 87.44 118 ALA A CA 1
ATOM 877 C C . ALA A 1 118 ? -10.223 2.033 18.393 1.00 87.44 118 ALA A C 1
ATOM 879 O O . ALA A 1 118 ? -10.626 1.637 19.487 1.00 87.44 118 ALA A O 1
ATOM 880 N N . ALA A 1 119 ? -10.307 3.321 18.044 1.00 88.31 119 ALA A N 1
ATOM 881 C CA . ALA A 1 119 ? -10.931 4.330 18.897 1.00 88.31 119 ALA A CA 1
ATOM 882 C C . ALA A 1 119 ? -12.438 4.078 19.088 1.00 88.31 119 ALA A C 1
ATOM 884 O O . ALA A 1 119 ? -12.951 4.231 20.197 1.00 88.31 119 ALA A O 1
ATOM 885 N N . ASN A 1 120 ? -13.140 3.659 18.031 1.00 87.38 120 ASN A N 1
ATOM 886 C CA . ASN A 1 120 ? -14.556 3.310 18.104 1.00 87.38 120 ASN A CA 1
ATOM 887 C C . ASN A 1 120 ? -14.799 2.065 18.978 1.00 87.38 120 ASN A C 1
ATOM 889 O O . ASN A 1 120 ? -15.672 2.088 19.841 1.00 87.38 120 ASN A O 1
ATOM 893 N N . GLU A 1 121 ? -13.994 1.011 18.822 1.00 88.12 121 GLU A N 1
ATOM 894 C CA . GLU A 1 121 ? -14.066 -0.199 19.656 1.00 88.12 121 GLU A CA 1
ATOM 895 C C . GLU A 1 121 ? -13.821 0.113 21.138 1.00 88.12 121 GLU A C 1
ATOM 897 O O . GLU A 1 121 ? -14.570 -0.341 22.006 1.00 88.12 121 GLU A O 1
ATOM 902 N N . ALA A 1 122 ? -12.825 0.953 21.437 1.00 85.69 122 ALA A N 1
ATOM 903 C CA . ALA A 1 122 ? -12.565 1.415 22.797 1.00 85.69 122 ALA A CA 1
ATOM 904 C C . ALA A 1 122 ? -13.751 2.211 23.373 1.00 85.69 122 ALA A C 1
ATOM 906 O O . ALA A 1 122 ? -14.122 2.016 24.532 1.00 85.69 122 ALA A O 1
ATOM 907 N N . GLY A 1 123 ? -14.380 3.070 22.563 1.00 88.00 123 GLY A N 1
ATOM 908 C CA . GLY A 1 123 ? -15.582 3.812 22.945 1.00 88.00 123 GLY A CA 1
ATOM 909 C C . GLY A 1 123 ? -16.770 2.898 23.257 1.00 88.00 123 GLY A C 1
ATOM 910 O O . GLY A 1 123 ? -17.417 3.062 24.291 1.00 88.00 123 GLY A O 1
ATOM 911 N N . GLN A 1 124 ? -17.021 1.892 22.416 1.00 88.12 124 GLN A N 1
ATOM 912 C CA . GLN A 1 124 ? -18.081 0.901 22.635 1.00 88.12 124 GLN A CA 1
ATOM 913 C C . GLN A 1 124 ? -17.832 0.065 23.898 1.00 88.12 124 GLN A C 1
ATOM 915 O O . GLN A 1 124 ? -18.750 -0.149 24.691 1.00 88.12 124 GLN A O 1
ATOM 920 N N . ALA A 1 125 ? -16.588 -0.360 24.133 1.00 83.62 125 ALA A N 1
ATOM 921 C CA . ALA A 1 125 ? -16.214 -1.085 25.344 1.00 83.62 125 ALA A CA 1
ATOM 922 C C . ALA A 1 125 ? -16.417 -0.235 26.610 1.00 83.62 125 ALA A C 1
ATOM 924 O O . ALA A 1 125 ? -16.943 -0.732 27.609 1.00 83.62 125 ALA A O 1
ATOM 925 N N . ALA A 1 126 ? -16.057 1.052 26.561 1.00 85.38 126 ALA A N 1
ATOM 926 C CA . ALA A 1 126 ? -16.272 1.982 27.666 1.00 85.38 126 ALA A CA 1
ATOM 927 C C . ALA A 1 126 ? -17.767 2.171 27.973 1.00 85.38 126 ALA A C 1
ATOM 929 O O . ALA A 1 126 ? -18.169 2.085 29.132 1.00 85.38 126 ALA A O 1
ATOM 930 N N . GLN A 1 127 ? -18.604 2.343 26.945 1.00 88.38 127 GLN A N 1
ATOM 931 C CA . GLN A 1 127 ? -20.059 2.448 27.106 1.00 88.38 127 GLN A CA 1
ATOM 932 C C . GLN A 1 127 ? -20.673 1.167 27.685 1.00 88.38 127 GLN A C 1
ATOM 934 O O . GLN A 1 127 ? -21.515 1.230 28.581 1.00 88.38 127 GLN A O 1
ATOM 939 N N . ALA A 1 128 ? -20.232 -0.004 27.219 1.00 88.62 128 ALA A N 1
ATOM 940 C CA . ALA A 1 128 ? -20.689 -1.285 27.751 1.00 88.62 128 ALA A CA 1
ATOM 941 C C . ALA A 1 128 ? -20.295 -1.469 29.227 1.00 88.62 128 ALA A C 1
ATOM 943 O O . ALA A 1 128 ? -21.083 -1.987 30.022 1.00 88.62 128 ALA A O 1
ATOM 944 N N . LEU A 1 129 ? -19.093 -1.026 29.611 1.00 88.69 129 LEU A N 1
ATOM 945 C CA . LEU A 1 129 ? -18.647 -1.041 31.002 1.00 88.69 129 LEU A CA 1
ATOM 946 C C . LEU A 1 129 ? -19.487 -0.093 31.866 1.00 88.69 129 LEU A C 1
ATOM 948 O O . LEU A 1 129 ? -19.925 -0.485 32.945 1.00 88.69 129 LEU A O 1
ATOM 952 N N . GLU A 1 130 ? -19.762 1.119 31.383 1.00 91.19 130 GLU A N 1
ATOM 953 C CA . GLU A 1 130 ? -20.609 2.088 32.082 1.00 91.19 130 GLU A CA 1
ATOM 954 C C . GLU A 1 130 ? -22.038 1.559 32.276 1.00 91.19 130 GLU A C 1
ATOM 956 O O . GLU A 1 130 ? -22.602 1.675 33.365 1.00 91.19 130 GLU A O 1
ATOM 961 N N . ALA A 1 131 ? -22.609 0.907 31.261 1.00 89.50 131 ALA A N 1
ATOM 962 C CA . ALA A 1 131 ? -23.921 0.273 31.367 1.00 89.50 131 ALA A CA 1
ATOM 963 C C . ALA A 1 131 ? -23.948 -0.809 32.461 1.00 89.50 131 ALA A C 1
ATOM 965 O O . ALA A 1 131 ? -24.857 -0.821 33.293 1.00 89.50 131 ALA A O 1
ATOM 966 N N . LYS A 1 132 ? -22.920 -1.669 32.519 1.00 90.00 132 LYS A N 1
ATOM 967 C CA . LYS A 1 132 ? -22.782 -2.683 33.579 1.00 90.00 132 LYS A CA 1
ATOM 968 C C . LYS A 1 132 ? -22.589 -2.068 34.963 1.00 90.00 132 LYS A C 1
ATOM 970 O O . LYS A 1 132 ? -23.143 -2.578 35.933 1.00 90.00 132 LYS A O 1
ATOM 975 N N . LEU A 1 133 ? -21.826 -0.979 35.072 1.00 91.19 133 LEU A N 1
ATOM 976 C CA . LEU A 1 133 ? -21.658 -0.260 36.337 1.00 91.19 133 LEU A CA 1
ATOM 977 C C . LEU A 1 133 ? -22.998 0.279 36.842 1.00 91.19 133 LEU A C 1
ATOM 979 O O . LEU A 1 133 ? -23.349 0.029 37.992 1.00 91.19 133 LEU A O 1
ATOM 983 N N . ARG A 1 134 ? -23.796 0.913 35.975 1.00 87.94 134 ARG A N 1
ATOM 984 C CA . ARG A 1 134 ? -25.143 1.389 36.334 1.00 87.94 134 ARG A CA 1
ATOM 985 C C . ARG A 1 134 ? -26.078 0.249 36.744 1.00 87.94 134 ARG A C 1
ATOM 987 O O . ARG A 1 134 ? -26.870 0.401 37.674 1.00 87.94 134 ARG A O 1
ATOM 994 N N . GLU A 1 135 ? -25.992 -0.905 36.083 1.00 90.50 135 GLU A N 1
ATOM 995 C CA . GLU A 1 135 ? -26.762 -2.095 36.465 1.00 90.50 135 GLU A CA 1
ATOM 996 C C . GLU A 1 135 ? -26.384 -2.586 37.873 1.00 90.50 135 GLU A C 1
ATOM 998 O O . GLU A 1 135 ? -27.264 -2.821 38.709 1.00 90.50 135 GLU A O 1
ATOM 1003 N N . LEU A 1 136 ? -25.081 -2.684 38.158 1.00 90.25 136 LEU A N 1
ATOM 1004 C CA . LEU A 1 136 ? -24.561 -3.071 39.471 1.00 90.25 136 LEU A CA 1
ATOM 1005 C C . LEU A 1 136 ? -24.954 -2.071 40.560 1.00 90.25 136 LEU A C 1
ATOM 1007 O O . LEU A 1 136 ? -25.387 -2.488 41.634 1.00 90.25 136 LEU A O 1
ATOM 1011 N N . GLU A 1 137 ? -24.872 -0.769 40.289 1.00 89.75 137 GLU A N 1
ATOM 1012 C CA . GLU A 1 137 ? -25.348 0.278 41.198 1.00 89.75 137 GLU A CA 1
ATOM 1013 C C . GLU A 1 137 ? -26.844 0.117 41.499 1.00 89.75 137 GLU A C 1
ATOM 1015 O O . GLU A 1 137 ? -27.261 0.165 42.658 1.00 89.75 137 GLU A O 1
ATOM 1020 N N . GLY A 1 138 ? -27.661 -0.160 40.478 1.00 87.19 138 GLY A N 1
ATOM 1021 C CA . GLY A 1 138 ? -29.090 -0.422 40.645 1.00 87.19 138 GLY A CA 1
ATOM 1022 C C . GLY A 1 138 ? -29.384 -1.679 41.473 1.00 87.19 138 GLY A C 1
ATOM 1023 O O . GLY A 1 138 ? -30.302 -1.688 42.299 1.00 87.19 138 GLY A O 1
ATOM 1024 N N . LEU A 1 139 ? -28.617 -2.757 41.287 1.00 90.44 139 LEU A N 1
ATOM 1025 C CA . LEU A 1 139 ? -28.707 -3.963 42.119 1.00 90.44 139 LEU A CA 1
ATOM 1026 C C . LEU A 1 139 ? -28.286 -3.687 43.564 1.00 90.44 139 LEU A C 1
ATOM 1028 O O . LEU A 1 139 ? -28.979 -4.110 44.489 1.00 90.44 139 LEU A O 1
ATOM 1032 N N . PHE A 1 140 ? -27.207 -2.933 43.762 1.00 87.12 140 PHE A N 1
ATOM 1033 C CA . PHE A 1 140 ? -26.720 -2.565 45.085 1.00 87.12 140 PHE A CA 1
ATOM 1034 C C . PHE A 1 140 ? -27.755 -1.731 45.846 1.00 87.12 140 PHE A C 1
ATOM 1036 O O . PHE A 1 140 ? -28.125 -2.080 46.966 1.00 87.12 140 PHE A O 1
ATOM 1043 N N . CYS A 1 141 ? -28.312 -0.693 45.219 1.00 87.31 141 CYS A N 1
ATOM 1044 C CA . CYS A 1 141 ? -29.375 0.127 45.802 1.00 87.31 141 CYS A CA 1
ATOM 1045 C C . CYS A 1 141 ? -30.611 -0.702 46.188 1.00 87.31 141 CYS A C 1
ATOM 1047 O O . CYS A 1 141 ? -31.157 -0.519 47.278 1.00 87.31 141 CYS A O 1
ATOM 1049 N N . ARG A 1 142 ? -31.025 -1.657 45.342 1.00 88.06 142 ARG A N 1
ATOM 1050 C CA . ARG A 1 142 ? -32.122 -2.589 45.661 1.00 88.06 142 ARG A CA 1
ATOM 1051 C C . ARG A 1 142 ? -31.784 -3.498 46.842 1.0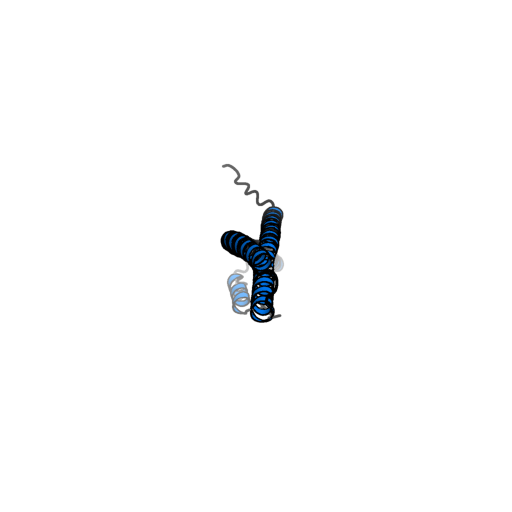0 88.06 142 ARG A C 1
ATOM 1053 O O . ARG A 1 142 ? -32.602 -3.637 47.746 1.00 88.06 142 ARG A O 1
ATOM 1060 N N . GLY A 1 143 ? -30.575 -4.057 46.878 1.00 87.00 143 GLY A N 1
ATOM 1061 C CA . GLY A 1 143 ? -30.105 -4.881 47.994 1.00 87.00 143 GLY A CA 1
ATOM 1062 C C . GLY A 1 143 ? -30.089 -4.121 49.324 1.00 87.00 143 GLY A C 1
ATOM 1063 O O . GLY A 1 143 ? -30.493 -4.659 50.353 1.00 87.00 143 GLY A O 1
ATOM 1064 N N . LEU A 1 144 ? -29.698 -2.845 49.308 1.00 85.56 144 LEU A N 1
ATOM 1065 C CA . LEU A 1 144 ? -29.744 -1.983 50.491 1.00 85.56 144 LEU A CA 1
ATOM 1066 C C . LEU A 1 144 ? -31.166 -1.669 50.951 1.00 85.56 144 LEU A C 1
ATOM 1068 O O . LEU A 1 144 ? -31.428 -1.674 52.155 1.00 85.56 144 LEU A O 1
ATOM 1072 N N . ALA A 1 145 ? -32.079 -1.417 50.013 1.00 82.12 145 ALA A N 1
ATOM 1073 C CA . ALA A 1 145 ? -33.486 -1.203 50.325 1.00 82.12 145 ALA A CA 1
ATOM 1074 C C . ALA A 1 145 ? -34.113 -2.455 50.964 1.00 82.12 145 ALA A C 1
ATOM 1076 O O . ALA A 1 145 ? -34.774 -2.345 51.999 1.00 82.12 145 ALA A O 1
ATOM 1077 N N . GLU A 1 146 ? -33.838 -3.642 50.415 1.00 85.94 146 GLU A N 1
ATOM 1078 C CA . GLU A 1 146 ? -34.279 -4.919 50.990 1.00 85.94 146 GLU A CA 1
ATOM 1079 C C . GLU A 1 146 ? -33.680 -5.169 52.375 1.00 85.94 146 GLU A C 1
ATOM 1081 O O . GLU A 1 146 ? -34.403 -5.522 53.304 1.00 85.94 146 GLU A O 1
ATOM 1086 N N . LEU A 1 147 ? -32.385 -4.906 52.575 1.00 83.56 147 LEU A N 1
ATOM 1087 C CA . LEU A 1 147 ? -31.762 -5.037 53.894 1.00 83.56 147 LEU A CA 1
ATOM 1088 C C . LEU A 1 147 ? -32.422 -4.111 54.929 1.00 83.56 147 LEU A C 1
ATOM 1090 O O . LEU A 1 147 ? -32.664 -4.516 56.068 1.00 83.56 147 LEU A O 1
ATOM 1094 N N . ALA A 1 148 ? -32.726 -2.868 54.547 1.00 79.31 148 ALA A N 1
ATOM 1095 C CA . ALA A 1 148 ? -33.423 -1.919 55.409 1.00 79.31 148 ALA A CA 1
ATOM 1096 C C . ALA A 1 148 ? -34.868 -2.356 55.711 1.00 79.31 148 ALA A C 1
ATOM 1098 O O . ALA A 1 148 ? -35.347 -2.144 56.828 1.00 79.31 148 ALA A O 1
ATOM 1099 N N . ARG A 1 149 ? -35.557 -2.977 54.743 1.00 84.12 149 ARG A N 1
ATOM 1100 C CA . ARG A 1 149 ? -36.887 -3.574 54.934 1.00 84.12 149 ARG A CA 1
ATOM 1101 C C . ARG A 1 149 ? -36.824 -4.739 55.924 1.00 84.12 149 ARG A C 1
ATOM 1103 O O . ARG A 1 149 ? -37.511 -4.700 56.942 1.00 84.12 149 ARG A O 1
ATOM 1110 N N . LEU A 1 150 ? -35.930 -5.702 55.697 1.00 80.62 150 LEU A N 1
ATOM 1111 C CA . LEU A 1 150 ? -35.740 -6.871 56.561 1.00 80.62 150 LEU A CA 1
ATOM 1112 C C . LEU A 1 150 ? -35.363 -6.483 57.998 1.00 80.62 150 LEU A C 1
ATOM 1114 O O . LEU A 1 150 ? -35.885 -7.065 58.945 1.00 80.62 150 LEU A O 1
ATOM 1118 N N . LYS A 1 151 ? -34.512 -5.463 58.193 1.00 78.25 151 LYS A N 1
ATOM 1119 C CA . LYS A 1 151 ? -34.194 -4.942 59.537 1.00 78.25 151 LYS A CA 1
ATOM 1120 C C . LYS A 1 151 ? -35.416 -4.360 60.252 1.00 78.25 151 LYS A C 1
ATOM 1122 O O . LYS A 1 151 ? -35.554 -4.551 61.458 1.00 78.25 151 LYS A O 1
ATOM 1127 N N . ARG A 1 152 ? -36.295 -3.649 59.537 1.00 74.81 152 ARG A N 1
ATOM 1128 C CA . ARG A 1 152 ? -37.540 -3.112 60.113 1.00 74.81 152 ARG A CA 1
ATOM 1129 C C . ARG A 1 152 ? -38.516 -4.222 60.495 1.00 74.81 152 ARG A C 1
ATOM 1131 O O . ARG A 1 152 ? -39.119 -4.153 61.564 1.00 74.81 152 ARG A O 1
ATOM 1138 N N . GLU A 1 153 ? -38.625 -5.254 59.667 1.00 77.62 153 GLU A N 1
ATOM 1139 C CA . GLU A 1 153 ? -39.473 -6.422 59.935 1.00 77.62 153 GLU A CA 1
ATOM 1140 C C . GLU A 1 153 ? -38.961 -7.248 61.118 1.00 77.62 153 GLU A C 1
ATOM 1142 O O . GLU A 1 153 ? -39.737 -7.574 62.014 1.00 77.62 153 GLU A O 1
ATOM 1147 N N . ALA A 1 154 ? -37.650 -7.498 61.190 1.00 74.44 154 ALA A N 1
ATOM 1148 C CA . ALA A 1 154 ? -37.024 -8.207 62.306 1.00 74.44 154 ALA A CA 1
ATOM 1149 C C . ALA A 1 154 ? -37.194 -7.476 63.653 1.00 74.44 154 ALA A C 1
ATOM 1151 O O . ALA A 1 154 ? -37.315 -8.119 64.693 1.00 74.44 154 ALA A O 1
ATOM 1152 N N . ASN A 1 155 ? -37.262 -6.141 63.637 1.00 72.62 155 ASN A N 1
ATOM 1153 C CA . ASN A 1 155 ? -37.492 -5.312 64.825 1.00 72.62 155 ASN A CA 1
ATOM 1154 C C . ASN A 1 155 ? -38.986 -5.057 65.122 1.00 72.62 155 ASN A C 1
ATOM 1156 O O . ASN A 1 155 ? -39.317 -4.200 65.945 1.00 72.62 155 ASN A O 1
ATOM 1160 N N . GLY A 1 156 ? -39.904 -5.776 64.464 1.00 61.06 156 GLY A N 1
ATOM 1161 C CA . GLY A 1 156 ? -41.341 -5.710 64.748 1.00 61.06 156 GLY A CA 1
ATOM 1162 C C . GLY A 1 156 ? -42.014 -4.396 64.338 1.00 61.06 156 GLY A C 1
ATOM 1163 O O . GLY A 1 156 ? -42.979 -3.982 64.977 1.00 61.06 156 GLY A O 1
ATOM 1164 N N . GLY A 1 157 ? -41.500 -3.709 63.311 1.00 57.22 157 GLY A N 1
ATOM 1165 C CA . GLY A 1 157 ? -42.120 -2.499 62.754 1.00 57.22 157 GLY A CA 1
ATOM 1166 C C . GLY A 1 157 ? -41.943 -1.225 63.587 1.00 57.22 157 GLY A C 1
ATOM 1167 O O . GLY A 1 157 ? -42.535 -0.200 63.255 1.00 57.22 157 GLY A O 1
ATOM 1168 N N . ARG A 1 158 ? -41.127 -1.246 64.648 1.00 49.78 158 ARG A N 1
ATOM 1169 C CA . ARG A 1 158 ? -40.719 -0.021 65.349 1.00 49.78 158 ARG A CA 1
ATOM 1170 C C . ARG A 1 158 ? -39.513 0.581 64.636 1.00 49.78 158 ARG A C 1
ATOM 1172 O O . ARG A 1 158 ? -38.474 -0.070 64.534 1.00 49.78 158 ARG A O 1
ATOM 1179 N N . ASP A 1 159 ? -39.638 1.823 64.171 1.00 48.50 159 ASP A N 1
ATOM 1180 C CA . ASP A 1 159 ? -38.496 2.630 63.735 1.00 48.50 159 ASP A CA 1
ATOM 1181 C C . ASP A 1 159 ? -37.585 2.872 64.943 1.00 48.50 159 ASP A C 1
ATOM 1183 O O . ASP A 1 159 ? -37.750 3.816 65.716 1.00 48.50 159 ASP A O 1
ATOM 1187 N N . ILE A 1 160 ? -36.620 1.975 65.143 1.00 45.69 160 ILE A N 1
ATOM 1188 C CA . ILE A 1 160 ? -35.559 2.170 66.121 1.00 45.69 160 ILE A CA 1
ATOM 1189 C C . ILE A 1 160 ? -34.565 3.163 65.508 1.00 45.69 160 ILE A C 1
ATOM 1191 O O . ILE A 1 160 ? -33.534 2.796 64.948 1.00 45.69 160 ILE A O 1
ATOM 1195 N N . LEU A 1 161 ? -34.888 4.450 65.630 1.00 46.59 161 LEU A N 1
ATOM 1196 C CA . LEU A 1 161 ? -33.918 5.544 65.644 1.00 46.59 161 LEU A CA 1
ATOM 1197 C C . LEU A 1 161 ? -33.095 5.444 66.942 1.00 46.59 161 LEU A C 1
ATOM 1199 O O . LEU A 1 161 ? -33.211 6.278 67.838 1.00 46.59 161 LEU A O 1
ATOM 1203 N N . HIS A 1 162 ? -32.271 4.405 67.079 1.00 41.44 162 HIS A N 1
ATOM 1204 C CA . HIS A 1 162 ? -31.232 4.366 68.106 1.00 41.44 162 HIS A CA 1
ATOM 1205 C C . HIS A 1 162 ? -29.861 4.270 67.450 1.00 41.44 162 HIS A C 1
ATOM 1207 O O . HIS A 1 162 ? -29.621 3.469 66.550 1.00 41.44 162 HIS A O 1
ATOM 1213 N N . GLY A 1 163 ? -29.004 5.203 67.868 1.00 44.06 163 GLY A N 1
ATOM 1214 C CA . GLY A 1 163 ? -27.688 5.454 67.316 1.00 44.06 163 GLY A CA 1
ATOM 1215 C C . GLY A 1 163 ? -26.742 4.258 67.388 1.00 44.06 163 GLY A C 1
ATOM 1216 O O . GLY A 1 163 ? -26.935 3.306 68.137 1.00 44.06 163 GLY A O 1
ATOM 1217 N N . SER A 1 164 ? -25.661 4.401 66.623 1.00 44.56 164 SER A N 1
ATOM 1218 C CA . SER A 1 164 ? -24.569 3.451 66.383 1.00 44.56 164 SER A CA 1
ATOM 1219 C C . SER A 1 164 ? -24.903 2.333 65.384 1.00 44.56 164 SER A C 1
ATOM 1221 O O . SER A 1 164 ? -25.555 1.343 65.683 1.00 44.56 164 SER A O 1
ATOM 1223 N N . GLY A 1 165 ? -24.428 2.509 64.146 1.00 47.03 165 GLY A N 1
ATOM 1224 C CA . GLY A 1 165 ? -24.464 1.470 63.112 1.00 47.03 165 GLY A CA 1
ATOM 1225 C C . GLY A 1 165 ? -25.453 1.691 61.967 1.00 47.03 165 GLY A C 1
ATOM 1226 O O . GLY A 1 165 ? -25.839 0.721 61.314 1.00 47.03 165 GLY A O 1
ATOM 1227 N N . VAL A 1 166 ? -25.854 2.938 61.681 1.00 50.75 166 VAL A N 1
ATOM 1228 C CA . VAL A 1 166 ? -26.500 3.255 60.397 1.00 50.75 166 VAL A CA 1
ATOM 1229 C C . VAL A 1 166 ? -25.498 2.896 59.306 1.00 50.75 166 VAL A C 1
ATOM 1231 O O . VAL A 1 166 ? -24.450 3.528 59.180 1.00 50.75 166 VAL A O 1
ATOM 1234 N N . PHE A 1 167 ? -25.790 1.835 58.558 1.00 49.78 167 PHE A N 1
ATOM 1235 C CA . PHE A 1 167 ? -25.030 1.488 57.370 1.00 49.78 167 PHE A CA 1
ATOM 1236 C C . PHE A 1 167 ? -25.119 2.686 56.425 1.00 49.78 167 PHE A C 1
ATOM 1238 O O . PHE A 1 167 ? -26.189 2.970 55.894 1.00 49.78 167 PHE A O 1
ATOM 1245 N N . GLN A 1 168 ? -24.021 3.431 56.299 1.00 51.66 168 GLN A N 1
ATOM 1246 C CA . GLN A 1 168 ? -23.906 4.562 55.390 1.00 51.66 168 GLN A CA 1
ATOM 1247 C C . GLN A 1 168 ? -23.347 4.038 54.066 1.00 51.66 168 GLN A C 1
ATOM 1249 O O . GLN A 1 168 ? -22.147 3.757 53.988 1.00 51.66 168 GLN A O 1
ATOM 1254 N N . PRO A 1 169 ? -24.187 3.897 53.026 1.00 50.47 169 PRO A N 1
ATOM 1255 C CA . PRO A 1 169 ? -23.774 3.303 51.759 1.00 50.47 169 PRO A CA 1
ATOM 1256 C C . PRO A 1 169 ? -22.641 4.091 51.116 1.00 50.47 169 PRO A C 1
ATOM 1258 O O . PRO A 1 169 ? -21.693 3.498 50.618 1.00 50.47 169 PRO A O 1
ATOM 1261 N N . ALA A 1 170 ? -22.705 5.423 51.216 1.00 52.12 170 ALA A N 1
ATOM 1262 C CA . ALA A 1 170 ? -21.674 6.328 50.730 1.00 52.12 170 ALA A CA 1
ATOM 1263 C C . ALA A 1 170 ? -20.309 6.019 51.364 1.00 52.12 170 ALA A C 1
ATOM 1265 O O . ALA A 1 170 ? -19.332 5.846 50.653 1.00 52.12 170 ALA A O 1
ATOM 1266 N N . THR A 1 171 ? -20.236 5.845 52.684 1.00 54.50 171 THR A N 1
ATOM 1267 C CA . THR A 1 171 ? -18.979 5.576 53.403 1.00 54.50 171 THR A CA 1
ATOM 1268 C C . THR A 1 171 ? -18.413 4.183 53.097 1.00 54.50 171 THR A C 1
ATOM 1270 O O . THR A 1 171 ? -17.195 4.008 53.036 1.00 54.50 171 THR A O 1
ATOM 1273 N N . ALA A 1 172 ? -19.280 3.190 52.873 1.00 52.91 172 ALA A N 1
ATOM 1274 C CA . ALA A 1 172 ? -18.880 1.845 52.455 1.00 52.91 172 ALA A CA 1
ATOM 1275 C C . ALA A 1 172 ? -18.371 1.816 51.000 1.00 52.91 172 ALA A C 1
ATOM 1277 O O . ALA A 1 172 ? -17.330 1.218 50.735 1.00 52.91 172 ALA A O 1
ATOM 1278 N N . LEU A 1 173 ? -19.049 2.518 50.084 1.00 51.84 173 LEU A N 1
ATOM 1279 C CA . LEU A 1 173 ? -18.629 2.691 48.688 1.00 51.84 173 LEU A CA 1
ATOM 1280 C C . LEU A 1 173 ? -17.315 3.468 48.585 1.00 51.84 173 LEU A C 1
ATOM 1282 O O . LEU A 1 173 ? -16.407 3.020 47.894 1.00 51.84 173 LEU A O 1
ATOM 1286 N N . THR A 1 174 ? -17.151 4.563 49.333 1.00 55.50 174 THR A N 1
ATOM 1287 C CA . THR A 1 174 ? -15.887 5.312 49.369 1.00 55.50 174 THR A CA 1
ATOM 1288 C C . THR A 1 174 ? -14.743 4.435 49.868 1.00 55.50 174 THR A C 1
ATOM 1290 O O . THR A 1 174 ? -13.665 4.470 49.292 1.00 55.50 174 THR A O 1
ATOM 1293 N N . ARG A 1 175 ? -14.958 3.584 50.882 1.00 53.50 175 ARG A N 1
ATOM 1294 C CA . ARG A 1 175 ? -13.937 2.616 51.325 1.00 53.50 175 ARG A CA 1
ATOM 1295 C C . ARG A 1 175 ? -13.620 1.551 50.277 1.00 53.50 175 ARG A C 1
ATOM 1297 O O . ARG A 1 175 ? -12.467 1.157 50.182 1.00 53.50 175 ARG A O 1
ATOM 1304 N N . PHE A 1 176 ? -14.603 1.096 49.507 1.00 49.78 176 PHE A N 1
ATOM 1305 C CA . PHE A 1 176 ? -14.395 0.111 48.444 1.00 49.78 176 PHE A CA 1
ATOM 1306 C C . PHE A 1 176 ? -13.627 0.703 47.249 1.00 49.78 176 PHE A C 1
ATOM 1308 O O . PHE A 1 176 ? -12.680 0.091 46.764 1.00 49.78 176 PHE A O 1
ATOM 1315 N N . VAL A 1 177 ? -13.974 1.925 46.832 1.00 54.34 177 VAL A N 1
ATOM 1316 C CA . VAL A 1 177 ? -13.314 2.647 45.730 1.00 54.34 177 VAL A CA 1
ATOM 1317 C C . VAL A 1 177 ? -11.905 3.108 46.122 1.00 54.34 177 VAL A C 1
ATOM 1319 O O . VAL A 1 177 ? -10.962 2.909 45.364 1.00 54.34 177 VAL A O 1
ATOM 1322 N N . VAL A 1 178 ? -11.731 3.669 47.325 1.00 55.72 178 VAL A N 1
ATOM 1323 C CA . VAL A 1 178 ? -10.417 4.106 47.846 1.00 55.72 178 VAL A CA 1
ATOM 1324 C C . VAL A 1 178 ? -9.539 2.914 48.243 1.00 55.72 178 VAL A C 1
ATOM 1326 O O . VAL A 1 178 ? -8.318 2.996 48.163 1.00 55.72 178 VAL A O 1
ATOM 1329 N N . GLY A 1 179 ? -10.147 1.796 48.646 1.00 51.66 179 GLY A N 1
ATOM 1330 C CA . GLY A 1 179 ? -9.456 0.560 49.014 1.00 51.66 179 GLY A CA 1
ATOM 1331 C C . GLY A 1 179 ? -8.932 -0.255 47.832 1.00 51.66 179 GLY A C 1
ATOM 1332 O O . GLY A 1 179 ? -8.258 -1.251 48.070 1.00 51.66 179 GLY A O 1
ATOM 1333 N N . GLY A 1 180 ? -9.222 0.153 46.591 1.00 45.34 180 GLY A N 1
ATOM 1334 C CA . GLY A 1 180 ? -8.562 -0.367 45.397 1.00 45.34 180 GLY A CA 1
ATOM 1335 C C . GLY A 1 180 ? -8.578 -1.891 45.290 1.00 45.34 180 GLY A C 1
ATOM 1336 O O . GLY A 1 180 ? -7.524 -2.510 45.215 1.00 45.34 180 GLY A O 1
ATOM 1337 N N . ALA A 1 181 ? -9.755 -2.516 45.249 1.00 45.56 181 ALA A N 1
ATOM 1338 C CA . ALA A 1 181 ? -9.865 -3.926 44.872 1.00 45.56 181 ALA A CA 1
ATOM 1339 C C . ALA A 1 181 ? -9.970 -4.076 43.343 1.00 45.56 181 ALA A C 1
ATOM 1341 O O . ALA A 1 181 ? -10.946 -4.609 42.824 1.00 45.56 181 ALA A O 1
ATOM 1342 N N . ILE A 1 182 ? -8.953 -3.602 42.619 1.00 42.28 182 ILE A N 1
ATOM 1343 C CA . ILE A 1 182 ? -8.586 -4.202 41.334 1.00 42.28 182 ILE A CA 1
ATOM 1344 C C . ILE A 1 182 ? -7.375 -5.076 41.658 1.00 42.28 182 ILE A C 1
ATOM 1346 O O . ILE A 1 182 ? -6.274 -4.537 41.787 1.00 42.28 182 ILE A O 1
ATOM 1350 N N . PRO A 1 183 ? -7.529 -6.398 41.866 1.00 38.03 183 PRO A N 1
ATOM 1351 C CA . PRO A 1 183 ? -6.369 -7.264 41.820 1.00 38.03 183 PRO A CA 1
ATOM 1352 C C . PRO A 1 183 ? -5.818 -7.165 40.400 1.00 38.03 183 PRO A C 1
ATOM 1354 O O . PRO A 1 183 ? -6.490 -7.506 39.427 1.00 38.03 183 PRO A O 1
ATOM 1357 N N . SER A 1 184 ? -4.612 -6.621 40.301 1.00 35.06 184 SER A N 1
ATOM 1358 C CA . SER A 1 184 ? -3.767 -6.723 39.124 1.00 35.06 184 SER A CA 1
ATOM 1359 C C . SER A 1 184 ? -3.701 -8.189 38.683 1.00 35.06 184 SER A C 1
ATOM 1361 O O . SER A 1 184 ? -3.172 -9.021 39.426 1.00 35.06 184 SER A O 1
ATOM 1363 N N . PHE A 1 185 ? -4.234 -8.479 37.501 1.00 38.16 185 PHE A N 1
ATOM 1364 C CA . PHE A 1 185 ? -3.848 -9.629 36.691 1.00 38.16 185 PHE A CA 1
ATOM 1365 C C . PHE A 1 185 ? -3.243 -9.102 35.396 1.00 38.16 185 PHE A C 1
ATOM 1367 O O . PHE A 1 185 ? -3.815 -8.132 34.845 1.00 38.16 185 PHE A O 1
#